Protein AF-A0A1Y6KUR4-F1 (afdb_monomer_lite)

Foldseek 3Di:
DELEEEEQAEEEFPDDPPPRPDTDDLVVLLVVLQVVLVVVADRYGYDYDYDYAQELVSVLVSLVVSLPDPHLAYAYEYYAEDPLQDRNHDQVLSVLVSQLVRVQSHAHYEDHYFQNQAPDRVQVSQLQADPVVDPRGRTHYQKYKYWRGAFDPVLSSLLVSLLCNLVVNCCSVPVDDADPVSNLVSNLRSCVVDDQQDFTGAHPVRDTDGNLNIMWMWGHGPPRSGIDTCSVVSPDD

Sequence (237 aa):
MKRDIALLVAEAPWFSFKDNRDQASGIPFFTGVKQFVNKSSKESQLNIYSCDYYDNNSLKYALKYLTDTEENIQILYIGGHGNGKNVADASLKKISDMVKERGRNIKGLIVSSCLAASKDTLSDSTSWGVDADRLNIVSGPNWVFSYKYSVNWFESVLLETAIIKEFSSEYIAQGKLNSKNSIIQCFKNALLSFDLEMEFAVDNNEESKTLAESIRCWVRPQGSSFAVDVTEELLKK

pLDDT: mean 80.63, std 17.09, range [33.84, 98.25]

Structure (mmCIF, N/CA/C/O backbone):
data_AF-A0A1Y6KUR4-F1
#
_entry.id   AF-A0A1Y6KUR4-F1
#
loop_
_atom_site.group_PDB
_atom_site.id
_atom_site.type_symbol
_atom_site.label_atom_id
_atom_site.label_alt_id
_atom_site.label_comp_id
_atom_site.label_asym_id
_atom_site.label_entity_id
_atom_site.label_seq_id
_atom_site.pdbx_PDB_ins_code
_atom_site.Cartn_x
_atom_site.Car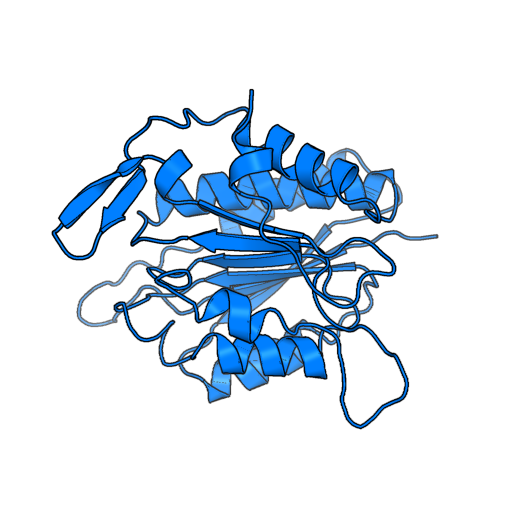tn_y
_atom_site.Cartn_z
_atom_site.occupancy
_atom_site.B_iso_or_equiv
_atom_site.auth_seq_id
_atom_site.auth_comp_id
_atom_site.auth_asym_id
_atom_site.auth_atom_id
_atom_site.pdbx_PDB_model_num
ATOM 1 N N . MET A 1 1 ? -12.515 -2.746 22.404 1.00 54.44 1 MET A N 1
ATOM 2 C CA . MET A 1 1 ? -12.814 -3.545 21.191 1.00 54.44 1 MET A CA 1
ATOM 3 C C . MET A 1 1 ? -11.490 -3.724 20.472 1.00 54.44 1 MET A C 1
ATOM 5 O O . MET A 1 1 ? -10.844 -2.708 20.251 1.00 54.44 1 MET A O 1
ATOM 9 N N . LYS A 1 2 ? -11.055 -4.962 20.204 1.00 68.12 2 LYS A N 1
ATOM 10 C CA . LYS A 1 2 ? -9.796 -5.228 19.487 1.00 68.12 2 LYS A CA 1
ATOM 11 C C . LYS A 1 2 ? -9.829 -4.555 18.112 1.00 68.12 2 LYS A C 1
ATOM 13 O O . LYS A 1 2 ? -10.825 -4.682 17.403 1.00 68.12 2 LYS A O 1
ATOM 18 N N . ARG A 1 3 ? -8.770 -3.823 17.767 1.00 84.69 3 ARG A N 1
ATOM 19 C CA . ARG A 1 3 ? -8.588 -3.124 16.483 1.00 84.69 3 ARG A CA 1
ATOM 20 C C . ARG A 1 3 ? -7.481 -3.801 15.683 1.00 84.69 3 ARG A C 1
ATOM 22 O O . ARG A 1 3 ? -6.617 -3.129 15.131 1.00 84.69 3 ARG A O 1
ATOM 29 N N . ASP A 1 4 ? -7.481 -5.129 15.712 1.00 91.38 4 ASP A N 1
ATOM 30 C CA . ASP A 1 4 ? -6.511 -5.927 14.977 1.00 91.38 4 ASP A CA 1
ATOM 31 C C . ASP A 1 4 ? -6.659 -5.641 13.473 1.00 91.38 4 ASP A C 1
ATOM 33 O O . ASP A 1 4 ? -7.767 -5.412 12.970 1.00 91.38 4 ASP A O 1
ATOM 37 N N . ILE A 1 5 ? -5.524 -5.591 12.782 1.00 95.06 5 ILE A N 1
ATOM 38 C CA . ILE A 1 5 ? -5.408 -5.255 11.363 1.00 95.06 5 ILE A CA 1
ATOM 39 C C . ILE A 1 5 ? -4.759 -6.432 10.656 1.00 95.06 5 ILE A C 1
ATOM 41 O O . ILE A 1 5 ? -3.737 -6.938 11.118 1.00 95.06 5 ILE A O 1
ATOM 45 N N . ALA A 1 6 ? -5.289 -6.807 9.499 1.00 96.19 6 ALA A N 1
ATOM 46 C CA . ALA A 1 6 ? -4.641 -7.758 8.609 1.00 96.19 6 ALA A CA 1
ATOM 47 C C . ALA A 1 6 ? -3.972 -7.027 7.438 1.00 96.19 6 ALA A C 1
ATOM 49 O O . ALA A 1 6 ? -4.630 -6.352 6.647 1.00 96.19 6 ALA A O 1
ATOM 50 N N . LEU A 1 7 ? -2.656 -7.174 7.311 1.00 97.44 7 LEU A N 1
ATOM 51 C CA . LEU A 1 7 ? -1.929 -6.898 6.081 1.00 97.44 7 LEU A CA 1
ATOM 52 C C . LEU A 1 7 ? -1.953 -8.161 5.221 1.00 97.44 7 LEU A C 1
ATOM 54 O O . LEU A 1 7 ? -1.371 -9.185 5.576 1.00 97.44 7 LEU A O 1
ATOM 58 N N . LEU A 1 8 ? -2.646 -8.069 4.098 1.00 95.88 8 LEU A N 1
ATOM 59 C CA . LEU A 1 8 ? -2.807 -9.121 3.112 1.00 95.88 8 LEU A CA 1
ATOM 60 C C . LEU A 1 8 ? -1.783 -8.887 2.006 1.00 95.88 8 LEU A C 1
ATOM 62 O O . LEU A 1 8 ? -1.841 -7.859 1.341 1.00 95.88 8 LEU A O 1
ATOM 66 N N . VAL A 1 9 ? -0.845 -9.806 1.819 1.00 94.56 9 VAL A N 1
ATOM 67 C CA . VAL A 1 9 ? 0.279 -9.652 0.891 1.00 94.56 9 VAL A CA 1
ATOM 68 C C . VAL A 1 9 ? 0.152 -10.691 -0.215 1.00 94.56 9 VAL A C 1
ATOM 70 O O . VAL A 1 9 ? 0.351 -11.881 0.016 1.00 94.56 9 VAL A O 1
ATOM 73 N N . ALA A 1 10 ? -0.190 -10.243 -1.417 1.00 91.31 10 ALA A N 1
ATOM 74 C CA . ALA A 1 10 ? -0.146 -11.059 -2.620 1.00 91.31 10 ALA A CA 1
ATOM 75 C C . ALA A 1 10 ? 1.074 -10.641 -3.448 1.00 91.31 10 ALA A C 1
ATOM 77 O O . ALA A 1 10 ? 1.114 -9.519 -3.950 1.00 91.31 10 ALA A O 1
ATOM 78 N N . GLU A 1 11 ? 2.062 -11.518 -3.603 1.00 87.56 11 GLU A N 1
ATOM 79 C CA . GLU A 1 11 ? 3.269 -11.239 -4.393 1.00 87.56 11 GLU A CA 1
ATOM 80 C C . GLU A 1 11 ? 3.389 -12.209 -5.570 1.00 87.56 11 GLU A C 1
ATOM 82 O O . GLU A 1 11 ? 3.202 -13.413 -5.426 1.00 87.56 11 GLU A O 1
ATOM 87 N N . ALA A 1 12 ? 3.692 -11.690 -6.758 1.00 82.56 12 ALA A N 1
ATOM 88 C CA . ALA A 1 12 ? 4.173 -12.532 -7.840 1.00 82.56 12 ALA A CA 1
ATOM 89 C C . ALA A 1 12 ? 5.674 -12.771 -7.634 1.00 82.56 12 ALA A C 1
ATOM 91 O O . ALA A 1 12 ? 6.398 -11.809 -7.355 1.00 82.56 12 ALA A O 1
ATOM 92 N N . PRO A 1 13 ? 6.173 -14.010 -7.776 1.00 72.12 13 PRO A N 1
ATOM 93 C CA . PRO A 1 13 ? 7.589 -14.277 -7.600 1.00 72.12 13 P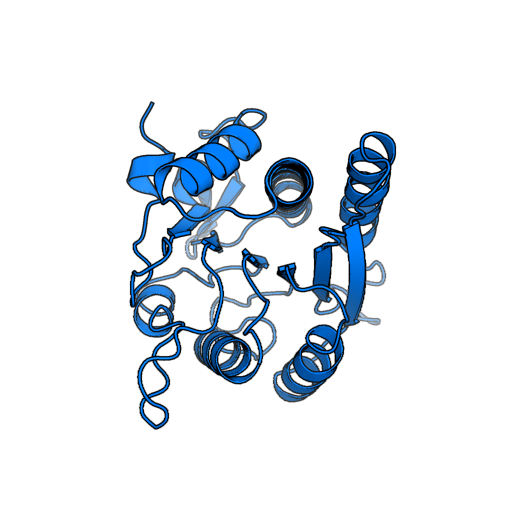RO A CA 1
ATOM 94 C C . PRO A 1 13 ? 8.449 -13.498 -8.604 1.00 72.12 13 PRO A C 1
ATOM 96 O O . PRO A 1 13 ? 8.206 -13.527 -9.809 1.00 72.12 13 PRO A O 1
ATOM 99 N N . TRP A 1 14 ? 9.503 -12.855 -8.098 1.00 64.56 14 TRP A N 1
ATOM 100 C CA . TRP A 1 14 ? 10.490 -12.086 -8.872 1.00 64.56 14 TRP A CA 1
ATOM 101 C C . TRP A 1 14 ? 11.627 -12.962 -9.426 1.00 64.56 14 TRP A C 1
ATOM 103 O O . TRP A 1 14 ? 12.729 -12.477 -9.669 1.00 64.56 14 TRP A O 1
ATOM 113 N N . PHE A 1 15 ? 11.400 -14.270 -9.587 1.00 59.41 15 PHE A N 1
ATOM 114 C CA . PHE A 1 15 ? 12.452 -15.238 -9.894 1.00 59.41 15 PHE A CA 1
ATOM 115 C C . PHE A 1 15 ? 12.091 -16.120 -11.102 1.00 59.41 15 PHE A C 1
ATOM 117 O O . PHE A 1 15 ? 10.934 -16.453 -11.349 1.00 59.41 15 PHE A O 1
ATOM 124 N N . SER A 1 16 ? 13.117 -16.539 -11.840 1.00 58.88 16 SER A N 1
ATOM 125 C CA . SER A 1 16 ? 13.068 -17.609 -12.838 1.00 58.88 16 SER A CA 1
ATOM 126 C C . SER A 1 16 ? 14.195 -18.562 -12.485 1.00 58.88 16 SER A C 1
ATOM 128 O O . SER A 1 16 ? 15.351 -18.151 -12.460 1.00 58.88 16 SER A O 1
ATOM 130 N N . PHE A 1 17 ? 13.909 -19.849 -12.271 1.00 61.12 17 PHE A N 1
ATOM 131 C CA . PHE A 1 17 ? 14.958 -20.841 -11.983 1.00 61.12 17 PHE A CA 1
ATOM 132 C C . PHE A 1 17 ? 16.097 -20.852 -13.023 1.00 61.12 17 PHE A C 1
ATOM 134 O O . PHE A 1 17 ? 17.194 -21.335 -12.732 1.00 61.12 17 PHE A O 1
ATOM 141 N N . LYS A 1 18 ? 15.839 -20.326 -14.227 1.00 63.38 18 LYS A N 1
ATOM 142 C CA . LYS A 1 18 ? 16.826 -20.175 -15.295 1.00 63.38 18 LYS A CA 1
ATOM 143 C C . LYS A 1 18 ? 17.614 -18.866 -15.217 1.00 63.38 18 LYS A C 1
ATOM 145 O O . LYS A 1 18 ? 18.825 -18.914 -15.406 1.00 63.38 18 LYS A O 1
ATOM 150 N N . ASP A 1 19 ? 16.958 -17.749 -14.906 1.00 59.09 19 ASP A N 1
ATOM 151 C CA . ASP A 1 19 ? 17.495 -16.407 -15.192 1.00 59.09 19 ASP A CA 1
ATOM 152 C C . ASP A 1 19 ? 17.670 -15.523 -13.948 1.00 59.09 19 ASP A C 1
ATOM 154 O O . ASP A 1 19 ? 18.500 -14.620 -13.949 1.00 59.09 19 ASP A O 1
ATOM 158 N N . ASN A 1 20 ? 16.929 -15.793 -12.869 1.00 63.47 20 ASN A N 1
ATOM 159 C CA . ASN A 1 20 ? 17.054 -15.089 -11.597 1.00 63.47 20 ASN A CA 1
ATOM 160 C C . ASN A 1 20 ? 16.707 -16.034 -10.444 1.00 63.47 20 ASN A C 1
ATOM 162 O O . ASN A 1 20 ? 15.552 -16.428 -10.299 1.00 63.47 20 ASN A O 1
ATOM 166 N N . ARG A 1 21 ? 17.704 -16.421 -9.644 1.00 64.12 21 ARG A N 1
ATOM 167 C CA . ARG A 1 21 ? 17.537 -17.403 -8.560 1.00 64.12 21 ARG A CA 1
ATOM 168 C C . ARG A 1 21 ? 17.135 -16.778 -7.227 1.00 64.12 21 ARG A C 1
ATOM 170 O O . ARG A 1 21 ? 16.715 -17.520 -6.344 1.00 64.12 21 ARG A O 1
ATOM 177 N N . ASP A 1 22 ? 17.233 -15.458 -7.106 1.00 64.81 22 ASP A N 1
ATOM 178 C CA . ASP A 1 22 ? 16.996 -14.749 -5.856 1.00 64.81 22 ASP A CA 1
ATOM 179 C C . ASP A 1 22 ? 15.665 -13.992 -5.924 1.00 64.81 22 ASP A C 1
ATOM 181 O O . ASP A 1 22 ? 15.417 -13.185 -6.822 1.00 64.81 22 ASP A O 1
ATOM 185 N N . GLN A 1 23 ? 14.779 -14.283 -4.970 1.00 68.69 23 GLN A N 1
ATOM 186 C CA . GLN A 1 23 ? 13.468 -13.650 -4.861 1.00 68.69 23 GLN A CA 1
ATOM 187 C C . GLN A 1 23 ? 13.559 -12.429 -3.945 1.00 68.69 23 GLN A C 1
ATOM 189 O O . GLN A 1 23 ? 13.796 -12.553 -2.743 1.00 68.69 23 GLN A O 1
ATOM 194 N N . ALA A 1 24 ? 13.318 -11.249 -4.510 1.00 78.06 24 ALA A N 1
ATOM 195 C CA . ALA A 1 24 ? 13.029 -10.058 -3.728 1.00 78.06 24 ALA A CA 1
ATOM 196 C C . ALA A 1 24 ? 11.565 -10.112 -3.239 1.00 78.06 24 ALA A C 1
ATOM 198 O O . ALA A 1 24 ? 10.675 -10.517 -3.988 1.00 78.06 24 ALA A O 1
ATOM 199 N N . SER A 1 25 ? 11.316 -9.760 -1.975 1.00 87.44 25 SER A N 1
ATOM 200 C CA . SER A 1 25 ? 9.985 -9.791 -1.346 1.00 87.44 25 SER A CA 1
ATOM 201 C C . SER A 1 25 ? 9.850 -8.667 -0.325 1.00 87.44 25 SER A C 1
ATOM 203 O O . SER A 1 25 ? 10.813 -8.354 0.382 1.00 87.44 25 SER A O 1
ATOM 205 N N . GLY A 1 26 ? 8.669 -8.052 -0.235 1.00 91.06 26 GLY A N 1
ATOM 206 C CA . GLY A 1 26 ? 8.373 -7.031 0.767 1.00 91.06 26 GLY A CA 1
ATOM 207 C C . GLY A 1 26 ? 8.102 -7.596 2.158 1.00 91.06 26 GLY A C 1
ATOM 208 O O . GLY A 1 26 ? 8.197 -6.868 3.149 1.00 91.06 26 GLY A O 1
ATOM 209 N N . ILE A 1 27 ? 7.858 -8.905 2.276 1.00 93.88 27 ILE A N 1
ATOM 210 C CA . ILE A 1 27 ? 7.542 -9.576 3.545 1.00 93.88 27 ILE A CA 1
ATOM 211 C C . ILE A 1 27 ? 8.541 -9.273 4.673 1.00 93.88 27 ILE A C 1
ATOM 213 O O . ILE A 1 27 ? 8.082 -8.975 5.783 1.00 93.88 27 ILE A O 1
ATOM 217 N N . PRO A 1 28 ? 9.875 -9.293 4.466 1.00 95.25 28 PRO A N 1
ATOM 218 C CA . PRO A 1 28 ? 10.823 -8.944 5.522 1.00 95.25 28 PRO A CA 1
ATOM 219 C C . PRO A 1 28 ? 10.645 -7.508 6.040 1.00 95.25 28 PRO A C 1
ATOM 221 O O . PRO A 1 28 ? 10.662 -7.290 7.254 1.00 95.25 28 PRO A O 1
ATOM 224 N N . PHE A 1 29 ? 10.394 -6.541 5.152 1.00 96.56 29 PHE A N 1
ATOM 225 C CA . PHE A 1 29 ? 10.159 -5.143 5.526 1.00 96.56 29 PHE A CA 1
ATOM 226 C C . PHE A 1 29 ? 8.855 -4.993 6.310 1.00 96.56 29 PHE A C 1
ATOM 228 O O . PHE A 1 29 ? 8.826 -4.398 7.392 1.00 96.56 29 PHE A O 1
ATOM 235 N N . PHE A 1 30 ? 7.781 -5.611 5.816 1.00 97.69 30 PHE A N 1
ATOM 236 C CA . PHE A 1 30 ? 6.474 -5.573 6.467 1.00 97.69 30 PHE A CA 1
ATOM 237 C C . PHE A 1 30 ? 6.495 -6.274 7.830 1.00 97.69 30 PHE A C 1
ATOM 239 O O . PHE A 1 30 ? 5.862 -5.811 8.779 1.00 97.69 30 PHE A O 1
ATOM 246 N N . THR A 1 31 ? 7.285 -7.340 7.974 1.00 97.44 31 THR A N 1
ATOM 247 C CA . THR A 1 31 ? 7.510 -8.016 9.261 1.00 97.44 31 THR A CA 1
ATOM 248 C C . THR A 1 31 ? 8.183 -7.086 10.270 1.00 97.44 31 THR A C 1
ATOM 250 O O . THR A 1 31 ? 7.774 -7.051 11.435 1.00 97.44 31 THR A O 1
ATOM 253 N N . GLY A 1 32 ? 9.156 -6.283 9.830 1.00 96.94 32 GLY A N 1
ATOM 254 C CA . GLY A 1 32 ? 9.753 -5.228 10.650 1.00 96.94 32 GLY A CA 1
ATOM 255 C C . GLY A 1 32 ? 8.712 -4.210 11.127 1.00 96.94 32 GLY A C 1
ATOM 256 O O . GLY A 1 32 ? 8.647 -3.903 12.320 1.00 96.94 32 GLY A O 1
ATOM 257 N N . VAL A 1 33 ? 7.825 -3.760 10.231 1.00 96.62 33 VAL A N 1
ATOM 258 C CA . VAL A 1 33 ? 6.709 -2.865 10.585 1.00 96.62 33 VAL A CA 1
ATOM 259 C C . VAL A 1 33 ? 5.782 -3.511 11.607 1.00 96.62 33 VAL A C 1
ATOM 261 O O . VAL A 1 33 ? 5.481 -2.877 12.616 1.00 96.62 33 VAL A O 1
ATOM 264 N N . LYS A 1 34 ? 5.379 -4.774 11.413 1.00 96.56 34 LYS A N 1
ATOM 265 C CA . LYS A 1 34 ? 4.562 -5.526 12.380 1.00 96.56 34 LYS A CA 1
ATOM 266 C C . LYS A 1 34 ? 5.182 -5.513 13.773 1.00 96.56 34 LYS A C 1
ATOM 268 O O . LYS A 1 34 ? 4.493 -5.204 14.744 1.00 96.56 34 LYS A O 1
ATOM 273 N N . GLN A 1 35 ? 6.471 -5.824 13.888 1.00 95.62 35 GLN A N 1
ATOM 274 C CA . GLN A 1 35 ? 7.159 -5.811 15.181 1.00 95.62 35 GLN A CA 1
ATOM 275 C C . GLN A 1 35 ? 7.179 -4.406 15.796 1.00 95.62 35 GLN A C 1
ATOM 277 O O . GLN A 1 35 ? 6.921 -4.253 16.991 1.00 95.62 35 GLN A O 1
ATOM 282 N N . PHE A 1 36 ? 7.431 -3.381 14.979 1.00 94.44 36 PHE A N 1
ATOM 283 C CA . PHE A 1 36 ? 7.470 -1.989 15.414 1.00 94.44 36 PHE A CA 1
ATOM 284 C C . PHE A 1 36 ? 6.112 -1.492 15.933 1.00 94.44 36 PHE A C 1
ATOM 286 O O . PHE A 1 36 ? 6.035 -0.978 17.051 1.00 94.44 36 PHE A O 1
ATOM 293 N N . VAL A 1 37 ? 5.033 -1.672 15.163 1.00 92.81 37 VAL A N 1
ATOM 294 C CA . VAL A 1 37 ? 3.697 -1.171 15.532 1.00 92.81 37 VAL A CA 1
ATOM 295 C C . VAL A 1 37 ? 3.094 -1.959 16.696 1.00 92.81 37 VAL A C 1
ATOM 297 O O . VAL A 1 37 ? 2.489 -1.364 17.588 1.00 92.81 37 VAL A O 1
ATOM 300 N N . ASN A 1 38 ? 3.328 -3.275 16.758 1.00 93.75 38 ASN A N 1
ATOM 301 C CA . ASN A 1 38 ? 2.800 -4.115 17.836 1.00 93.75 38 ASN A CA 1
ATOM 302 C C . ASN A 1 38 ? 3.498 -3.847 19.169 1.00 93.75 38 ASN A C 1
ATOM 304 O O . ASN A 1 38 ? 2.859 -3.936 20.212 1.00 93.75 38 ASN A O 1
ATOM 308 N N . LYS A 1 39 ? 4.786 -3.474 19.164 1.00 89.06 39 LYS A N 1
ATOM 309 C CA . LYS A 1 39 ? 5.514 -3.126 20.396 1.00 89.06 39 LYS A CA 1
ATOM 310 C C . LYS A 1 39 ? 4.843 -1.981 21.160 1.00 89.06 39 LYS A C 1
ATOM 312 O O . LYS A 1 39 ? 4.859 -1.969 22.390 1.00 89.06 39 LYS A O 1
ATOM 317 N N . SER A 1 40 ? 4.266 -1.027 20.438 1.00 76.25 40 SER A N 1
ATOM 318 C CA . SER A 1 40 ? 3.651 0.173 21.010 1.00 76.25 40 SER A CA 1
ATOM 319 C C . SER A 1 40 ? 2.184 -0.024 21.416 1.00 76.25 40 SER A C 1
ATOM 321 O O . SER A 1 40 ? 1.597 0.879 22.009 1.00 76.25 40 SER A O 1
ATOM 323 N N . SER A 1 41 ? 1.586 -1.188 21.135 1.00 78.56 41 SER A N 1
ATOM 324 C CA . SER A 1 41 ? 0.158 -1.451 21.328 1.00 78.56 41 SER A CA 1
ATOM 325 C C . SER A 1 41 ? -0.086 -2.661 22.231 1.00 78.56 41 SER A C 1
ATOM 327 O O . SER A 1 41 ? 0.400 -3.759 21.978 1.00 78.56 41 SER A O 1
ATOM 329 N N . LYS A 1 42 ? -0.871 -2.474 23.299 1.00 74.81 42 LYS A N 1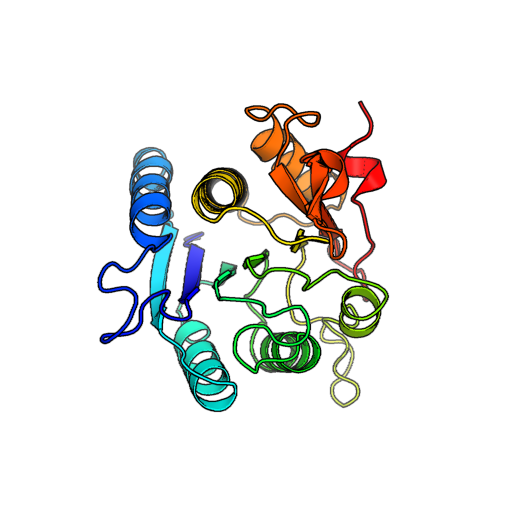
ATOM 330 C CA . LYS A 1 42 ? -1.195 -3.548 24.259 1.00 74.81 42 LYS A CA 1
ATOM 331 C C . LYS A 1 42 ? -2.448 -4.346 23.895 1.00 74.81 42 LYS A C 1
ATOM 333 O O . LYS A 1 42 ? -2.594 -5.474 24.350 1.00 74.81 42 LYS A O 1
ATOM 338 N N . GLU A 1 43 ? -3.349 -3.769 23.101 1.00 80.38 43 GLU A N 1
ATOM 339 C CA . GLU A 1 43 ? -4.691 -4.326 22.864 1.00 80.38 43 GLU A CA 1
ATOM 340 C C . GLU A 1 43 ? -5.005 -4.589 21.388 1.00 80.38 43 GLU A C 1
ATOM 342 O O . GLU A 1 43 ? -6.091 -5.074 21.071 1.00 80.38 43 GLU A O 1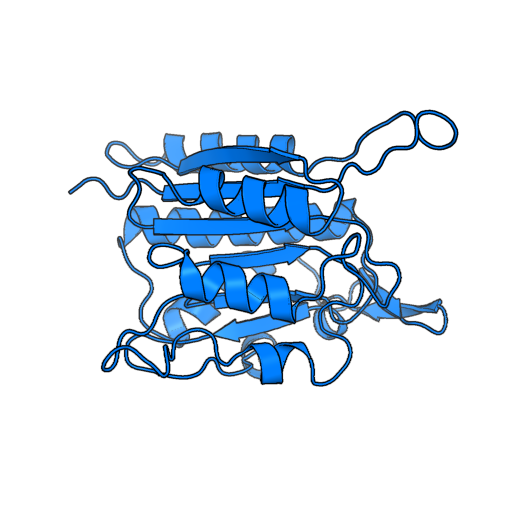
ATOM 347 N N . SER A 1 44 ? -4.121 -4.217 20.462 1.00 87.44 44 SER A N 1
ATOM 348 C CA . SER A 1 44 ? -4.369 -4.363 19.022 1.00 87.44 44 SER A CA 1
ATOM 349 C C . SER A 1 44 ? -3.086 -4.648 18.257 1.00 87.44 44 SER A C 1
ATOM 351 O O . SER A 1 44 ? -2.041 -4.087 18.588 1.00 87.44 44 SER A O 1
ATOM 353 N N . GLN A 1 45 ? -3.158 -5.520 17.259 1.00 92.81 45 GLN A N 1
ATOM 354 C CA . GLN A 1 45 ? -1.997 -6.025 16.535 1.00 92.81 45 GLN A CA 1
ATOM 355 C C . GLN A 1 45 ? -2.168 -5.905 15.021 1.00 92.81 45 GLN A C 1
ATOM 357 O O . GLN A 1 45 ? -3.263 -6.041 14.486 1.00 92.81 45 GLN A O 1
ATOM 362 N N . LEU A 1 46 ? -1.050 -5.702 14.330 1.00 96.19 46 LEU A N 1
ATOM 363 C CA . LEU A 1 46 ? -0.898 -5.973 12.911 1.00 96.19 46 LEU A CA 1
ATOM 364 C C . LEU A 1 46 ? -0.540 -7.453 12.717 1.00 96.19 46 LEU A C 1
ATOM 366 O O . LEU A 1 46 ? 0.467 -7.944 13.245 1.00 96.19 46 LEU A O 1
ATOM 370 N N . ASN A 1 47 ? -1.347 -8.148 11.927 1.00 96.56 47 ASN A N 1
ATOM 371 C CA . ASN A 1 47 ? -1.105 -9.493 11.427 1.00 96.56 47 ASN A CA 1
ATOM 372 C C . ASN A 1 47 ? -0.766 -9.444 9.944 1.00 96.56 47 ASN A C 1
ATOM 374 O O . ASN A 1 47 ? -1.231 -8.565 9.230 1.00 96.56 47 ASN A O 1
ATOM 378 N N . ILE A 1 48 ? 0.085 -10.364 9.496 1.00 97.25 48 ILE A N 1
ATOM 379 C CA . ILE A 1 48 ? 0.507 -10.449 8.099 1.00 97.25 48 ILE A CA 1
ATOM 380 C C . ILE A 1 48 ? 0.089 -11.820 7.598 1.00 97.25 48 ILE A C 1
ATOM 382 O O . ILE A 1 48 ? 0.448 -12.829 8.207 1.00 97.25 48 ILE A O 1
ATOM 386 N N . TYR A 1 49 ? -0.652 -11.827 6.500 1.00 95.88 49 TYR A N 1
ATOM 387 C CA . TYR A 1 49 ? -1.056 -13.013 5.765 1.00 95.88 49 TYR A CA 1
ATOM 388 C C . TYR A 1 49 ? -0.519 -12.863 4.355 1.00 95.88 49 TYR A C 1
ATOM 390 O O . TYR A 1 49 ? -0.766 -11.842 3.718 1.00 95.88 49 TYR A O 1
ATOM 398 N N . SER A 1 50 ? 0.233 -13.847 3.876 1.00 94.06 50 SER A N 1
ATOM 399 C CA . SER A 1 50 ? 0.890 -13.762 2.579 1.00 94.06 50 SER A CA 1
ATOM 400 C C . SER A 1 50 ? 0.620 -14.980 1.718 1.00 94.06 50 SER A C 1
ATOM 402 O O . SER A 1 50 ? 0.491 -16.098 2.220 1.00 94.06 50 SER A O 1
ATOM 404 N N . CYS A 1 51 ? 0.570 -14.765 0.413 1.00 90.81 51 CYS A N 1
ATOM 405 C CA . CYS A 1 51 ? 0.548 -15.829 -0.574 1.00 90.81 51 CYS A CA 1
ATOM 406 C C . CYS A 1 51 ? 1.210 -15.369 -1.869 1.00 90.81 51 CYS A C 1
ATOM 408 O O . CYS A 1 51 ? 1.101 -14.204 -2.259 1.00 90.81 51 CYS A O 1
ATOM 410 N N . ASP A 1 52 ? 1.808 -16.322 -2.569 1.00 87.38 52 ASP A N 1
ATOM 411 C CA . ASP A 1 52 ? 2.290 -16.085 -3.918 1.00 87.38 52 ASP A CA 1
ATOM 412 C C . ASP A 1 52 ? 1.154 -16.261 -4.937 1.00 87.38 52 ASP A C 1
ATOM 414 O O . ASP A 1 52 ? 0.240 -17.074 -4.747 1.00 87.38 52 ASP A O 1
ATOM 418 N N . TYR A 1 53 ? 1.217 -15.522 -6.042 1.00 85.38 53 TYR A N 1
ATOM 419 C CA . TYR A 1 53 ? 0.373 -15.747 -7.216 1.00 85.38 53 TYR A CA 1
ATOM 420 C C . TYR A 1 53 ? 1.213 -15.777 -8.496 1.00 85.38 53 TYR A C 1
ATOM 422 O O . TYR A 1 53 ? 2.283 -15.187 -8.574 1.00 85.38 53 TYR A O 1
ATOM 430 N N . TYR A 1 54 ? 0.728 -16.479 -9.516 1.00 80.00 54 TYR A N 1
ATOM 431 C CA . TYR A 1 54 ? 1.472 -16.732 -10.758 1.00 80.00 54 TYR A CA 1
ATOM 432 C C . TYR A 1 54 ? 0.723 -16.258 -12.008 1.00 80.00 54 TYR A C 1
ATOM 434 O O . TYR A 1 54 ? 1.318 -16.088 -13.065 1.00 80.00 54 TYR A O 1
ATOM 442 N N . ASP A 1 55 ? -0.590 -16.065 -11.891 1.00 75.94 55 ASP A N 1
ATOM 443 C CA . ASP A 1 55 ? -1.496 -15.657 -12.955 1.00 75.94 55 ASP A CA 1
ATOM 444 C C . ASP A 1 55 ? -2.789 -15.052 -12.367 1.00 75.94 55 ASP A C 1
ATOM 446 O O . ASP A 1 55 ? -3.003 -14.993 -11.153 1.00 75.94 55 ASP A O 1
ATOM 450 N N . ASN A 1 56 ? -3.712 -14.651 -13.242 1.00 75.94 56 ASN A N 1
ATOM 451 C CA . ASN A 1 56 ? -5.050 -14.179 -12.866 1.00 75.94 56 ASN A CA 1
ATOM 452 C C . ASN A 1 56 ? -5.827 -15.119 -11.933 1.00 75.94 56 ASN A C 1
ATOM 454 O O . ASN A 1 56 ? -6.575 -14.665 -11.065 1.00 75.94 56 ASN A O 1
ATOM 458 N N . ASN A 1 57 ? -5.749 -16.425 -12.186 1.00 82.62 57 ASN A N 1
ATOM 459 C CA . ASN A 1 57 ? -6.586 -17.404 -11.504 1.00 82.62 57 ASN A CA 1
ATOM 460 C C . ASN A 1 57 ? -6.057 -17.641 -10.093 1.00 82.62 57 ASN A C 1
ATOM 462 O O . ASN A 1 57 ? -6.815 -17.559 -9.130 1.00 82.62 57 ASN A O 1
ATOM 466 N N . SER A 1 58 ? -4.755 -17.870 -9.964 1.00 83.75 58 SER A N 1
ATOM 467 C CA . SER A 1 58 ? -4.051 -17.960 -8.690 1.00 83.75 58 SER A CA 1
ATOM 468 C C . SER A 1 58 ? -4.175 -16.670 -7.884 1.00 83.75 58 SER A C 1
ATOM 470 O O . SER A 1 58 ? -4.444 -16.776 -6.694 1.00 83.75 58 SER A O 1
ATOM 472 N N . LEU A 1 59 ? -4.144 -15.478 -8.500 1.00 83.75 59 LEU A N 1
ATOM 473 C CA . LEU A 1 59 ? -4.438 -14.220 -7.797 1.00 83.75 59 LEU A CA 1
ATOM 474 C C . LEU A 1 59 ? -5.874 -14.194 -7.253 1.00 83.75 59 LEU A C 1
ATOM 476 O O . LEU A 1 59 ? -6.106 -13.809 -6.110 1.00 83.75 59 LEU A O 1
ATOM 480 N N . LYS A 1 60 ? -6.856 -14.651 -8.037 1.00 83.38 60 LYS A N 1
ATOM 481 C CA . LYS A 1 60 ? -8.248 -14.755 -7.576 1.00 83.38 60 LYS A CA 1
ATOM 482 C C . LYS A 1 60 ? -8.393 -15.709 -6.389 1.00 83.38 60 LYS A C 1
ATOM 484 O O . LYS A 1 60 ? -9.122 -15.404 -5.443 1.00 83.38 60 LYS A O 1
ATOM 489 N N . TYR A 1 61 ? -7.721 -16.858 -6.430 1.00 85.94 61 TYR A N 1
ATOM 490 C CA . TYR A 1 61 ? -7.708 -17.803 -5.312 1.00 85.94 61 TYR A CA 1
ATOM 491 C C . TYR A 1 61 ? -6.995 -17.216 -4.091 1.00 85.94 61 TYR A C 1
ATOM 493 O O . TYR A 1 61 ? -7.561 -17.250 -3.002 1.00 85.94 61 TYR A O 1
ATOM 501 N N . ALA A 1 62 ? -5.822 -16.616 -4.280 1.00 86.62 62 ALA A N 1
ATOM 502 C CA . ALA A 1 62 ? -5.068 -15.892 -3.264 1.00 86.62 62 ALA A CA 1
ATOM 503 C C . ALA A 1 62 ? -5.946 -14.868 -2.539 1.00 86.62 62 ALA A C 1
ATOM 505 O O . ALA A 1 62 ? -6.112 -14.953 -1.326 1.00 86.62 62 ALA A O 1
ATOM 506 N N . LEU A 1 63 ? -6.602 -13.968 -3.279 1.00 85.19 63 LEU A N 1
ATOM 507 C CA . LEU A 1 63 ? -7.490 -12.963 -2.696 1.00 85.19 63 LEU A CA 1
ATOM 508 C C . LEU A 1 63 ? -8.662 -13.591 -1.943 1.00 85.19 63 LEU A C 1
ATOM 510 O O . LEU A 1 63 ? -8.999 -13.112 -0.867 1.00 85.19 63 LEU A O 1
ATOM 514 N N . LYS A 1 64 ? -9.255 -14.683 -2.449 1.00 84.38 64 LYS A N 1
ATOM 515 C CA . LYS A 1 64 ? -10.324 -15.396 -1.732 1.00 84.38 64 LYS A CA 1
ATOM 516 C C . LYS A 1 64 ? -9.867 -15.834 -0.336 1.00 84.38 64 LYS A C 1
ATOM 518 O O . LYS A 1 64 ? -10.620 -15.627 0.607 1.00 84.38 64 LYS A O 1
ATOM 523 N N . TYR A 1 65 ? -8.679 -16.423 -0.216 1.00 85.12 65 TYR A N 1
ATOM 524 C CA . TYR A 1 65 ? -8.154 -16.887 1.071 1.00 85.12 65 TYR A CA 1
ATOM 525 C C . TYR A 1 65 ? -7.653 -15.737 1.945 1.00 85.12 65 TYR A C 1
ATOM 527 O O . TYR A 1 65 ? -7.963 -15.696 3.128 1.00 85.12 65 TYR A O 1
ATOM 535 N N . LEU A 1 66 ? -6.936 -14.773 1.364 1.00 87.25 66 LEU A N 1
ATOM 536 C CA . LEU A 1 66 ? -6.417 -13.622 2.096 1.00 87.25 66 LEU A CA 1
ATOM 537 C C . LEU A 1 66 ? -7.529 -12.746 2.678 1.00 87.25 66 LEU A C 1
ATOM 539 O O . LEU A 1 66 ? -7.338 -12.171 3.734 1.00 87.25 66 LEU A O 1
ATOM 543 N N . THR A 1 67 ? -8.683 -12.610 2.020 1.00 86.81 67 THR A N 1
ATOM 544 C CA . THR A 1 67 ? -9.778 -11.783 2.565 1.00 86.81 67 THR A CA 1
ATOM 545 C C . THR A 1 67 ? -10.559 -12.450 3.699 1.00 86.81 67 THR A C 1
ATOM 547 O O . THR A 1 67 ? -11.311 -11.760 4.389 1.00 86.81 67 THR A O 1
ATOM 550 N N . ASP A 1 68 ? -10.390 -13.760 3.897 1.00 88.19 68 ASP A N 1
ATOM 551 C CA . ASP A 1 68 ? -11.099 -14.565 4.898 1.00 88.19 68 ASP A CA 1
ATOM 552 C C . ASP A 1 68 ? -10.357 -14.552 6.244 1.00 88.19 68 ASP A C 1
ATOM 554 O O . ASP A 1 68 ? -9.869 -15.572 6.730 1.00 88.19 68 ASP A O 1
ATOM 558 N N . THR A 1 69 ? -10.208 -13.357 6.819 1.00 90.00 69 THR A N 1
ATOM 559 C CA . THR A 1 69 ? -9.579 -13.155 8.133 1.00 90.00 69 THR A CA 1
ATOM 560 C C . THR A 1 69 ? -10.573 -12.597 9.149 1.00 90.00 69 THR A C 1
ATOM 562 O O . THR A 1 69 ? -11.614 -12.042 8.791 1.00 90.00 69 THR A O 1
ATOM 565 N N . GLU A 1 70 ? -10.259 -12.741 10.440 1.00 89.88 70 GLU A N 1
ATOM 566 C CA . GLU A 1 70 ? -11.116 -12.260 11.533 1.00 89.88 70 GLU A CA 1
ATOM 567 C C . GLU A 1 70 ? -11.064 -10.727 11.699 1.00 89.88 70 GLU A C 1
ATOM 569 O O . GLU A 1 70 ? -11.958 -10.122 12.300 1.00 89.88 70 GLU A O 1
ATOM 574 N N . GLU A 1 71 ? -10.026 -10.071 11.169 1.00 92.00 71 GLU A N 1
ATOM 575 C CA . GLU A 1 71 ? -9.822 -8.631 11.279 1.00 92.00 71 GLU A CA 1
ATOM 576 C C . GLU A 1 71 ? -10.808 -7.819 10.426 1.00 92.00 71 GLU A C 1
ATOM 578 O O . GLU A 1 71 ? -10.987 -8.011 9.222 1.00 92.00 71 GLU A O 1
ATOM 583 N N . ASN A 1 72 ? -11.406 -6.804 11.053 1.00 88.44 72 ASN A N 1
ATOM 584 C CA . ASN A 1 72 ? -12.364 -5.905 10.399 1.00 88.44 72 ASN A CA 1
ATOM 585 C C . ASN A 1 72 ? -11.696 -4.791 9.572 1.00 88.44 72 ASN A C 1
ATOM 587 O O . ASN A 1 72 ? -12.381 -4.047 8.861 1.00 88.44 72 ASN A O 1
ATOM 591 N N . ILE A 1 73 ? -10.374 -4.651 9.688 1.00 92.56 73 ILE A N 1
ATOM 592 C CA . ILE A 1 73 ? -9.561 -3.696 8.937 1.00 92.56 73 ILE A CA 1
ATOM 593 C C . ILE A 1 73 ? -8.483 -4.488 8.211 1.00 92.56 73 ILE A C 1
ATOM 595 O O . ILE A 1 73 ? -7.631 -5.114 8.837 1.00 92.56 73 ILE A O 1
ATOM 599 N N . GLN A 1 74 ? -8.523 -4.438 6.884 1.00 94.12 74 GLN A N 1
ATOM 600 C CA . GLN A 1 74 ? -7.550 -5.089 6.019 1.00 94.12 74 GLN A CA 1
ATOM 601 C C . GLN A 1 74 ? -6.818 -4.040 5.172 1.00 94.12 74 GLN A C 1
ATOM 603 O O . GLN A 1 74 ? -7.430 -3.097 4.657 1.00 94.12 74 GLN A O 1
ATOM 608 N N . ILE A 1 75 ? -5.510 -4.206 5.013 1.00 95.62 75 ILE A N 1
ATOM 609 C CA . ILE A 1 75 ? -4.693 -3.504 4.021 1.00 95.62 75 ILE A CA 1
ATOM 610 C C . ILE A 1 75 ? -4.239 -4.564 3.026 1.00 95.62 75 ILE A C 1
ATOM 612 O O . ILE A 1 75 ? -3.624 -5.545 3.426 1.00 95.62 75 ILE A O 1
ATOM 616 N N . LEU A 1 76 ? -4.558 -4.388 1.749 1.00 94.12 76 LEU A N 1
ATOM 617 C CA . LEU A 1 76 ? -4.145 -5.294 0.687 1.00 94.12 76 LEU A CA 1
ATOM 618 C C . LEU A 1 76 ? -2.933 -4.719 -0.044 1.00 94.12 76 LEU A C 1
ATOM 620 O O . LEU A 1 76 ? -2.975 -3.603 -0.553 1.00 94.12 76 LEU A O 1
ATOM 624 N N . TYR A 1 77 ? -1.871 -5.503 -0.113 1.00 94.06 77 TYR A N 1
ATOM 625 C CA . TYR A 1 77 ? -0.691 -5.271 -0.923 1.00 94.06 77 TYR A CA 1
ATOM 626 C C . TYR A 1 77 ? -0.677 -6.267 -2.079 1.00 94.06 77 TYR A C 1
ATOM 628 O O . TYR A 1 77 ? -0.800 -7.473 -1.859 1.00 94.06 77 TYR A O 1
ATOM 636 N N . ILE A 1 78 ? -0.519 -5.767 -3.302 1.00 89.25 78 ILE A N 1
ATOM 637 C CA . ILE A 1 78 ? -0.316 -6.585 -4.496 1.00 89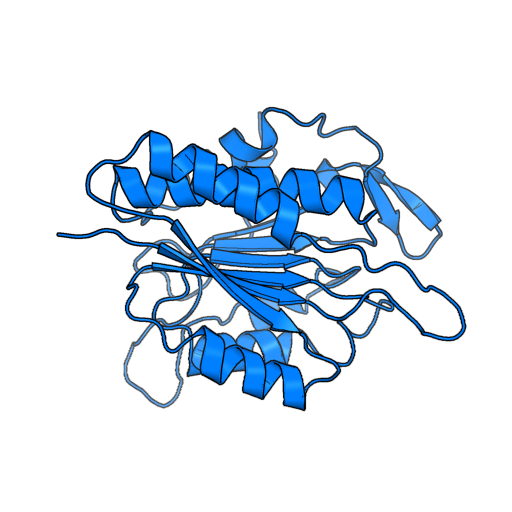.25 78 ILE A CA 1
ATOM 638 C C . ILE A 1 78 ? 1.007 -6.166 -5.125 1.00 89.25 78 ILE A C 1
ATOM 640 O O . ILE A 1 78 ? 1.094 -5.075 -5.687 1.00 89.25 78 ILE A O 1
ATOM 644 N N . GLY A 1 79 ? 2.013 -7.030 -5.032 1.00 87.06 79 GLY A N 1
ATOM 645 C CA . GLY A 1 79 ? 3.311 -6.864 -5.680 1.00 87.06 79 GLY A CA 1
ATOM 646 C C . GLY A 1 79 ? 3.440 -7.762 -6.902 1.00 87.06 79 GLY A C 1
ATOM 647 O O . GLY A 1 79 ? 2.999 -8.911 -6.879 1.00 87.06 79 GLY A O 1
ATOM 648 N N . GLY A 1 80 ? 4.036 -7.270 -7.986 1.00 76.19 80 GLY A N 1
ATOM 649 C CA . GLY A 1 80 ? 4.370 -8.117 -9.132 1.00 76.19 80 GLY A CA 1
ATOM 650 C C . GLY A 1 80 ? 4.974 -7.367 -10.314 1.00 76.19 80 GLY A C 1
ATOM 651 O O . GLY A 1 80 ? 4.799 -6.157 -10.463 1.00 76.19 80 GLY A O 1
ATOM 652 N N . HIS A 1 81 ? 5.662 -8.104 -11.190 1.00 67.06 81 HIS A N 1
ATOM 653 C CA . HIS A 1 81 ? 6.209 -7.545 -12.423 1.00 67.06 81 HIS A CA 1
ATOM 654 C C . HIS A 1 81 ? 5.089 -7.041 -13.342 1.00 67.06 81 HIS A C 1
ATOM 656 O O . HIS A 1 81 ? 4.238 -7.805 -13.804 1.00 67.06 81 HIS A O 1
ATOM 662 N N . GLY A 1 82 ? 5.120 -5.742 -13.634 1.00 53.56 82 GLY A N 1
ATOM 663 C CA . GLY A 1 82 ? 4.339 -5.140 -14.704 1.00 53.56 82 GLY A CA 1
ATOM 664 C C . GLY A 1 82 ? 5.173 -5.068 -15.979 1.00 53.56 82 GLY A C 1
ATOM 665 O O . GLY A 1 82 ? 6.181 -4.373 -15.995 1.00 53.56 82 GLY A O 1
ATOM 666 N N . ASN A 1 83 ? 4.765 -5.718 -17.070 1.00 45.28 83 ASN A N 1
ATOM 667 C CA . ASN A 1 83 ? 5.387 -5.515 -18.394 1.00 45.28 83 ASN A CA 1
ATOM 668 C C . ASN A 1 83 ? 4.754 -4.335 -19.163 1.00 45.28 83 ASN A C 1
ATOM 670 O O . ASN A 1 83 ? 4.614 -4.365 -20.384 1.00 45.28 83 ASN A O 1
ATOM 674 N N . GLY A 1 84 ? 4.282 -3.316 -18.443 1.00 41.25 84 GLY A N 1
ATOM 675 C CA . GLY A 1 84 ? 3.608 -2.153 -19.016 1.00 41.25 84 GLY A CA 1
ATOM 676 C C . GLY A 1 84 ? 2.193 -2.364 -19.536 1.00 41.25 84 GLY A C 1
ATOM 677 O O . GLY A 1 84 ? 1.501 -1.386 -19.807 1.00 41.25 84 GLY A O 1
ATOM 678 N N . LYS A 1 85 ? 1.729 -3.614 -19.639 1.00 33.84 85 LYS A N 1
ATOM 679 C CA . LYS A 1 85 ? 0.344 -3.936 -20.016 1.00 33.84 85 LYS A CA 1
ATOM 680 C C . LYS A 1 85 ? -0.370 -4.820 -18.999 1.00 33.84 85 LYS A C 1
ATOM 682 O O . LYS A 1 85 ? -1.579 -4.677 -18.837 1.00 33.84 85 LYS A O 1
ATOM 687 N N . ASN A 1 86 ? 0.361 -5.675 -18.285 1.00 36.75 86 ASN A N 1
ATOM 688 C CA . ASN A 1 86 ? -0.206 -6.644 -17.355 1.00 36.75 86 ASN A CA 1
ATOM 689 C C . ASN A 1 86 ? 0.578 -6.651 -16.036 1.00 36.75 86 ASN A C 1
ATOM 691 O O . ASN A 1 86 ? 1.799 -6.786 -16.069 1.00 36.75 86 ASN A O 1
ATOM 695 N N . VAL A 1 87 ? -0.111 -6.581 -14.890 1.00 42.06 87 VAL A N 1
ATOM 696 C CA . VAL A 1 87 ? 0.455 -6.950 -13.580 1.00 42.06 87 VAL A CA 1
ATOM 697 C C . VAL A 1 87 ? 0.511 -8.469 -13.552 1.00 42.06 87 VAL A C 1
ATOM 699 O O . VAL A 1 87 ? -0.510 -9.059 -13.241 1.00 42.06 87 VAL A O 1
ATOM 702 N N . ALA A 1 88 ? 1.602 -9.115 -13.978 1.00 46.19 88 ALA A N 1
ATOM 703 C CA . ALA A 1 88 ? 1.676 -10.583 -14.089 1.00 46.19 88 ALA A CA 1
ATOM 704 C C . ALA A 1 88 ? 0.340 -11.208 -14.588 1.00 46.19 88 ALA A C 1
ATOM 706 O O . ALA A 1 88 ? -0.413 -11.835 -13.846 1.00 46.19 88 ALA A O 1
ATOM 707 N N . ASP A 1 89 ? -0.041 -10.883 -15.828 1.00 43.75 89 ASP A N 1
ATOM 708 C CA . ASP A 1 89 ? -1.322 -11.221 -16.482 1.00 43.75 89 ASP A CA 1
ATOM 709 C C . ASP A 1 89 ? -2.630 -10.729 -15.830 1.00 43.75 89 ASP A C 1
ATOM 711 O O . ASP A 1 89 ? -3.685 -10.800 -16.470 1.00 43.75 89 ASP A O 1
ATOM 715 N N . ALA A 1 90 ? -2.611 -10.146 -14.633 1.00 51.00 90 ALA A N 1
ATOM 716 C CA . ALA A 1 90 ? -3.767 -9.533 -13.996 1.00 51.00 90 ALA A CA 1
ATOM 717 C C . ALA A 1 90 ? -4.013 -8.089 -14.438 1.00 51.00 90 ALA A C 1
ATOM 719 O O . ALA A 1 90 ? -3.253 -7.165 -14.164 1.00 51.00 90 ALA A O 1
ATOM 720 N N . SER A 1 91 ? -5.140 -7.870 -15.117 1.00 60.38 91 SER A N 1
ATOM 721 C CA . SER A 1 91 ? -5.618 -6.516 -15.401 1.00 60.38 91 SER A CA 1
ATOM 722 C C . SER A 1 91 ? -6.111 -5.863 -14.106 1.00 60.38 91 SER A C 1
ATOM 724 O O . SER A 1 91 ? -6.897 -6.479 -13.382 1.00 60.38 91 SER A O 1
ATOM 726 N N . LEU A 1 92 ? -5.769 -4.598 -13.865 1.00 63.50 92 LEU A N 1
ATOM 727 C CA . LEU A 1 92 ? -6.261 -3.810 -12.724 1.00 63.50 92 LEU A CA 1
ATOM 728 C C . LEU A 1 92 ? -7.780 -3.817 -12.564 1.00 63.50 92 LEU A C 1
ATOM 730 O O . LEU A 1 92 ? -8.284 -3.814 -11.447 1.00 63.50 92 LEU A O 1
ATOM 734 N N . LYS A 1 93 ? -8.513 -3.886 -13.679 1.00 64.38 93 LYS A N 1
ATOM 735 C CA . LYS A 1 93 ? -9.968 -4.042 -13.670 1.00 64.38 93 LYS A CA 1
ATOM 736 C C . LYS A 1 93 ? -10.401 -5.300 -12.912 1.00 64.38 93 LYS A C 1
ATOM 738 O O . LYS A 1 93 ? -11.264 -5.213 -12.053 1.00 64.38 93 LYS A O 1
ATOM 743 N N . LYS A 1 94 ? -9.751 -6.443 -13.156 1.00 68.25 94 LYS A N 1
ATOM 744 C CA . LYS A 1 94 ? -10.017 -7.689 -12.418 1.00 68.25 94 LYS A CA 1
ATOM 745 C C . LYS A 1 94 ? -9.657 -7.556 -10.943 1.00 68.25 94 LYS A C 1
ATOM 747 O O . LYS A 1 94 ? -10.407 -8.046 -10.111 1.00 68.25 94 LYS A O 1
ATOM 752 N N . ILE A 1 95 ? -8.544 -6.897 -10.612 1.00 71.56 95 ILE A N 1
ATOM 753 C CA . ILE A 1 95 ? -8.180 -6.620 -9.212 1.00 71.56 95 ILE A CA 1
ATOM 754 C C . ILE A 1 95 ? -9.283 -5.792 -8.543 1.00 71.56 95 ILE A C 1
ATOM 756 O O . ILE A 1 95 ? -9.750 -6.156 -7.466 1.00 71.56 95 ILE A O 1
ATOM 760 N N . SER A 1 96 ? -9.754 -4.741 -9.216 1.00 69.38 96 SER A N 1
ATOM 761 C CA . SER A 1 96 ? -10.870 -3.917 -8.756 1.00 69.38 96 SER A CA 1
ATOM 762 C C . SER A 1 96 ? -12.147 -4.722 -8.561 1.00 69.38 96 SER A C 1
ATOM 764 O O . SER A 1 96 ? -12.719 -4.697 -7.475 1.00 69.38 96 SER A O 1
ATOM 766 N N . ASP A 1 97 ? -12.551 -5.520 -9.547 1.00 70.38 97 ASP A N 1
ATOM 767 C CA . ASP A 1 97 ? -13.749 -6.358 -9.460 1.00 70.38 97 ASP A CA 1
ATOM 768 C C . ASP A 1 97 ? -13.647 -7.384 -8.313 1.00 70.38 97 ASP A C 1
ATOM 770 O O . ASP A 1 97 ? -14.596 -7.561 -7.550 1.00 70.38 97 ASP A O 1
ATOM 774 N N . MET A 1 98 ? -12.477 -8.001 -8.113 1.00 73.50 98 MET A N 1
ATOM 775 C CA . MET A 1 98 ? -12.242 -8.954 -7.020 1.00 73.50 98 MET A CA 1
ATOM 776 C C . MET A 1 98 ? -12.304 -8.288 -5.641 1.00 73.50 98 MET A C 1
ATOM 778 O O . MET A 1 98 ? -12.909 -8.827 -4.712 1.00 73.50 98 MET A O 1
ATOM 782 N N . VAL A 1 99 ? -11.719 -7.098 -5.498 1.00 74.00 99 VAL A N 1
ATOM 783 C CA . VAL A 1 99 ? -11.774 -6.323 -4.252 1.00 74.00 99 VAL A CA 1
ATOM 784 C C . VAL A 1 99 ? -13.175 -5.756 -4.007 1.00 74.00 99 VAL A C 1
ATOM 786 O O . VAL A 1 99 ? -13.594 -5.678 -2.855 1.00 74.00 99 VAL A O 1
ATOM 789 N N . LYS A 1 100 ? -13.946 -5.412 -5.044 1.00 70.75 100 LYS A N 1
ATOM 790 C CA . LYS A 1 100 ? -15.363 -5.041 -4.889 1.00 70.75 100 LYS A CA 1
ATOM 791 C C . LYS A 1 100 ? -16.201 -6.215 -4.387 1.00 70.75 100 LYS A C 1
ATOM 793 O O . LYS A 1 100 ? -17.008 -6.024 -3.478 1.00 70.75 100 LYS A O 1
ATOM 798 N N . GLU A 1 101 ? -15.988 -7.408 -4.943 1.00 69.38 101 GLU A N 1
ATOM 799 C CA . GLU A 1 101 ? -16.742 -8.620 -4.598 1.00 69.38 101 GLU A CA 1
ATOM 800 C C . GLU A 1 101 ? -16.430 -9.107 -3.167 1.00 69.38 101 GLU A C 1
ATOM 802 O O . GLU A 1 101 ? -17.318 -9.599 -2.471 1.00 69.38 101 GLU A O 1
ATOM 807 N N . ARG A 1 102 ? -15.172 -8.978 -2.713 1.00 70.19 102 ARG A N 1
ATOM 808 C CA . ARG A 1 102 ? -14.672 -9.668 -1.500 1.00 70.19 102 ARG A CA 1
ATOM 809 C C . ARG A 1 102 ? -14.074 -8.742 -0.441 1.00 70.19 102 ARG A C 1
ATOM 811 O O . ARG A 1 102 ? -13.969 -9.110 0.723 1.00 70.19 102 ARG A O 1
ATOM 818 N N . GLY A 1 103 ? -13.732 -7.512 -0.804 1.00 68.25 103 GLY A N 1
ATOM 819 C CA . GLY A 1 103 ? -12.986 -6.567 0.025 1.00 68.25 103 GLY A CA 1
ATOM 820 C C . GLY A 1 103 ? -13.834 -5.696 0.944 1.00 68.25 103 GLY A C 1
ATOM 821 O O . GLY A 1 103 ? -13.564 -4.502 1.063 1.00 68.25 103 GLY A O 1
ATOM 822 N N . ARG A 1 104 ? -14.859 -6.240 1.616 1.00 77.62 104 ARG A N 1
ATOM 823 C CA . ARG A 1 104 ? -15.687 -5.444 2.552 1.00 77.62 104 ARG A CA 1
ATOM 824 C C . ARG A 1 104 ? -14.844 -4.803 3.666 1.00 77.62 104 ARG A C 1
ATOM 826 O O . ARG A 1 104 ? -15.088 -3.662 4.077 1.00 77.62 104 ARG A O 1
ATOM 833 N N . ASN A 1 105 ? -13.839 -5.538 4.131 1.00 87.94 105 ASN A N 1
ATOM 834 C CA . ASN A 1 105 ? -12.943 -5.120 5.204 1.00 87.94 105 ASN A CA 1
ATOM 835 C C . ASN A 1 105 ? -11.656 -4.463 4.682 1.00 87.94 105 ASN A C 1
ATOM 837 O O . ASN A 1 105 ? -10.968 -3.808 5.463 1.00 87.94 105 ASN A O 1
ATOM 841 N N . ILE A 1 106 ? -11.373 -4.543 3.374 1.00 89.44 106 ILE A N 1
ATOM 842 C CA . ILE A 1 106 ? -10.229 -3.873 2.745 1.00 89.44 106 ILE A CA 1
ATOM 843 C C . ILE A 1 106 ? -10.443 -2.365 2.821 1.00 89.44 106 ILE A C 1
ATOM 845 O O . ILE A 1 106 ? -11.374 -1.821 2.230 1.00 89.44 106 ILE A O 1
ATOM 849 N N . LYS A 1 107 ? -9.585 -1.690 3.581 1.00 91.44 107 LYS A N 1
ATOM 850 C CA . LYS A 1 107 ? -9.542 -0.231 3.707 1.00 91.44 107 LYS A CA 1
ATOM 851 C C . LYS A 1 107 ? -8.395 0.334 2.876 1.00 91.44 107 LYS A C 1
ATOM 853 O O . LYS A 1 107 ? -8.603 1.280 2.128 1.00 91.44 107 LYS A O 1
ATOM 858 N N . GLY A 1 108 ? -7.237 -0.312 2.914 1.00 92.25 108 GLY A N 1
ATOM 859 C CA . GLY A 1 108 ? -6.087 0.081 2.111 1.00 92.25 108 GLY A CA 1
ATOM 860 C C . GLY A 1 108 ? -5.824 -0.823 0.928 1.00 92.25 108 GLY A C 1
ATOM 861 O O . GLY A 1 108 ? -5.978 -2.035 1.051 1.00 92.25 108 GLY A O 1
ATOM 862 N N . LEU A 1 109 ? -5.377 -0.242 -0.181 1.00 91.94 109 LEU A N 1
ATOM 863 C CA . LEU A 1 109 ? -4.840 -0.985 -1.313 1.00 91.94 109 LEU A CA 1
ATOM 864 C C . LEU A 1 109 ? -3.534 -0.353 -1.798 1.00 91.94 109 LEU A C 1
ATOM 866 O O . LEU A 1 109 ? -3.501 0.826 -2.140 1.00 91.94 109 LEU A O 1
ATOM 870 N N . ILE A 1 110 ? -2.485 -1.161 -1.888 1.00 92.75 110 ILE A N 1
ATOM 871 C CA . ILE A 1 110 ? -1.234 -0.835 -2.567 1.00 92.75 110 ILE A CA 1
ATOM 872 C C . ILE A 1 110 ? -1.129 -1.741 -3.788 1.00 92.75 110 ILE A C 1
ATOM 874 O O . ILE A 1 110 ? -1.157 -2.966 -3.660 1.00 92.75 110 ILE A O 1
ATOM 878 N N . VAL A 1 111 ? -1.000 -1.136 -4.966 1.00 87.31 111 VAL A N 1
ATOM 879 C CA . VAL A 1 111 ? -0.708 -1.851 -6.209 1.00 87.31 111 VAL A CA 1
ATOM 880 C C . VAL A 1 111 ? 0.723 -1.525 -6.624 1.00 87.31 111 VAL A C 1
ATOM 882 O O . VAL A 1 111 ? 0.973 -0.530 -7.315 1.00 87.31 111 VAL A O 1
ATOM 885 N N . SER A 1 112 ? 1.641 -2.373 -6.163 1.00 83.19 112 SER A N 1
ATOM 886 C CA . SER A 1 112 ? 3.082 -2.329 -6.401 1.00 83.19 112 SER A CA 1
ATOM 887 C C . SER A 1 112 ? 3.424 -3.048 -7.705 1.00 83.19 112 SER A C 1
ATOM 889 O O . SER A 1 112 ? 3.938 -4.167 -7.747 1.00 83.19 112 SER A O 1
ATOM 891 N N . SER A 1 113 ? 3.034 -2.427 -8.813 1.00 68.12 113 SER A N 1
ATOM 892 C CA . SER A 1 113 ? 3.302 -2.959 -10.145 1.00 68.12 113 SER A CA 1
ATOM 893 C C . SER A 1 113 ? 3.581 -1.834 -11.123 1.00 68.12 113 SER A C 1
ATOM 895 O O . SER A 1 113 ? 2.840 -0.845 -11.162 1.00 68.12 113 SER A O 1
ATOM 897 N N . CYS A 1 114 ? 4.606 -2.016 -11.950 1.00 59.59 114 CYS A N 1
ATOM 898 C CA . CYS A 1 114 ? 4.987 -1.056 -12.976 1.00 59.59 114 CYS A CA 1
ATOM 899 C C . CYS A 1 114 ? 3.806 -0.752 -13.913 1.00 59.59 114 CYS A C 1
ATOM 901 O O . CYS A 1 114 ? 3.160 -1.670 -14.423 1.00 59.59 114 CYS A O 1
ATOM 903 N N . LEU A 1 115 ? 3.553 0.543 -14.152 1.00 53.38 115 LEU A N 1
ATOM 904 C CA . LEU A 1 115 ? 2.578 1.078 -15.122 1.00 53.38 115 LEU A CA 1
ATOM 905 C C . LEU A 1 115 ? 1.092 0.788 -14.840 1.00 53.38 115 LEU A C 1
ATOM 907 O O . LEU A 1 115 ? 0.250 1.086 -15.692 1.00 53.38 115 LEU A O 1
ATOM 911 N N . ALA A 1 116 ? 0.743 0.314 -13.638 1.00 49.66 116 ALA A N 1
ATOM 912 C CA . ALA A 1 116 ? -0.650 0.208 -13.202 1.00 49.66 116 ALA A CA 1
ATOM 913 C C . ALA A 1 116 ? -1.417 1.532 -13.400 1.00 49.66 116 ALA A C 1
ATOM 915 O O . ALA A 1 116 ? -2.522 1.541 -13.931 1.00 49.66 116 ALA A O 1
ATOM 916 N N . ALA A 1 117 ? -0.830 2.684 -13.075 1.00 46.59 117 ALA A N 1
ATOM 917 C CA . ALA A 1 117 ? -1.505 3.975 -13.229 1.00 46.59 117 ALA A CA 1
ATOM 918 C C . ALA A 1 117 ? -1.211 4.713 -14.552 1.00 46.59 117 ALA A C 1
ATOM 920 O O . ALA A 1 117 ? -1.382 5.937 -14.624 1.00 46.59 117 ALA A O 1
ATOM 921 N N . SER A 1 118 ? -0.787 4.011 -15.611 1.00 46.72 118 SER A N 1
ATOM 922 C CA . SER A 1 118 ? -0.601 4.620 -16.935 1.00 46.72 118 SER A CA 1
ATOM 923 C C . SER A 1 118 ? -1.958 4.816 -17.650 1.00 46.72 118 SER A C 1
ATOM 925 O O . SER A 1 118 ? -2.587 3.859 -18.074 1.00 46.72 118 SER A O 1
ATOM 927 N N . LYS A 1 119 ? -2.419 6.082 -17.714 1.00 46.31 119 LYS A N 1
ATOM 928 C CA . LYS A 1 119 ? -3.666 6.631 -18.325 1.00 46.31 119 LYS A CA 1
ATOM 929 C C . LYS A 1 119 ? -4.996 5.864 -18.097 1.00 46.31 119 LYS A C 1
ATOM 931 O O . LYS A 1 119 ? -5.152 4.724 -18.514 1.00 46.31 119 LYS A O 1
ATOM 936 N N . ASP A 1 120 ? -5.980 6.568 -17.516 1.00 46.84 120 ASP A N 1
ATOM 937 C CA . ASP A 1 120 ? -7.447 6.321 -17.436 1.00 46.84 120 ASP A CA 1
ATOM 938 C C . ASP A 1 120 ? -7.976 4.971 -16.897 1.00 46.84 120 ASP A C 1
ATOM 940 O O . ASP A 1 120 ? -9.118 4.871 -16.452 1.00 46.84 120 ASP A O 1
ATOM 944 N N . THR A 1 121 ? -7.147 3.935 -16.819 1.00 47.28 121 THR A N 1
ATOM 945 C CA . THR A 1 121 ? -7.543 2.585 -16.392 1.00 47.28 121 THR A CA 1
ATOM 946 C C . THR A 1 121 ? -7.813 2.483 -14.895 1.00 47.28 121 THR A C 1
ATOM 948 O O . THR A 1 121 ? -8.741 1.780 -14.487 1.00 47.28 121 THR A O 1
ATOM 951 N N . LEU A 1 122 ? -7.056 3.210 -14.065 1.00 48.56 122 LEU A N 1
ATOM 952 C CA . LEU A 1 122 ? -7.278 3.218 -12.621 1.00 48.56 122 LEU A CA 1
ATOM 953 C C . LEU A 1 122 ? -8.522 4.030 -12.252 1.00 48.56 122 LEU A C 1
ATOM 955 O O . LEU A 1 122 ? -9.319 3.511 -11.482 1.00 48.56 122 LEU A O 1
ATOM 959 N N . SER A 1 123 ? -8.769 5.202 -12.854 1.00 47.66 123 SER A N 1
ATOM 960 C CA . SER A 1 123 ? -9.989 5.999 -12.622 1.00 47.66 123 SER A CA 1
ATOM 961 C C . SER A 1 123 ? -11.269 5.277 -13.055 1.00 47.66 123 SER A C 1
ATOM 963 O O . SER A 1 123 ? -12.235 5.262 -12.293 1.00 47.66 123 SER A O 1
ATOM 965 N N . ASP A 1 124 ? -11.266 4.572 -14.189 1.00 48.22 124 ASP A N 1
ATOM 966 C CA . ASP A 1 124 ? -12.423 3.768 -14.617 1.00 48.22 124 ASP A CA 1
ATOM 967 C C . ASP A 1 124 ? -12.615 2.527 -13.729 1.00 48.22 124 ASP A C 1
ATOM 969 O O . ASP A 1 124 ? -13.738 2.151 -13.363 1.00 48.22 124 ASP A O 1
ATOM 973 N N . SER A 1 125 ? -11.506 1.935 -13.270 1.00 47.03 125 SER A N 1
ATOM 974 C CA . SER A 1 125 ? -11.523 0.922 -12.213 1.00 47.03 125 SER A CA 1
ATOM 975 C C . SER A 1 125 ? -11.843 1.510 -10.830 1.00 47.03 125 SER A C 1
ATOM 977 O O . SER A 1 125 ? -12.143 0.733 -9.923 1.00 47.03 125 SER A O 1
ATOM 979 N N . THR A 1 126 ? -11.852 2.853 -10.669 1.00 47.44 126 THR A N 1
ATOM 980 C CA . THR A 1 126 ? -12.137 3.545 -9.399 1.00 47.44 126 THR A CA 1
ATOM 981 C C . THR A 1 126 ? -13.595 3.627 -8.985 1.00 47.44 126 THR A C 1
ATOM 983 O O . THR A 1 126 ? -13.921 4.104 -7.897 1.00 47.44 126 THR A O 1
ATOM 986 N N . SER A 1 127 ? -14.460 2.992 -9.765 1.00 52.22 127 SER A N 1
ATOM 987 C CA . SER A 1 127 ? -15.792 2.546 -9.362 1.00 52.22 127 SER A CA 1
ATOM 988 C C . SER A 1 127 ? -15.764 1.477 -8.242 1.00 52.22 127 SER A C 1
ATOM 990 O O . SER A 1 127 ? -16.631 0.604 -8.196 1.00 52.22 127 SER A O 1
ATOM 992 N N . TRP A 1 128 ? -14.761 1.479 -7.352 1.00 54.16 128 TRP A N 1
ATOM 993 C CA . TRP A 1 128 ? -14.725 0.647 -6.147 1.00 54.16 128 TRP A CA 1
ATOM 994 C C . TRP A 1 128 ? -15.910 1.060 -5.275 1.00 54.16 128 TRP A C 1
ATOM 996 O O . TRP A 1 128 ? -15.930 2.168 -4.739 1.00 54.16 128 TRP A O 1
ATOM 1006 N N . GLY A 1 129 ? -16.896 0.175 -5.133 1.00 41.97 129 GLY A N 1
ATOM 1007 C CA . GLY A 1 129 ? -17.955 0.327 -4.139 1.00 41.97 129 GLY A CA 1
ATOM 1008 C C . GLY A 1 129 ? -19.314 0.805 -4.630 1.00 41.97 129 GLY A C 1
ATOM 1009 O O . GLY A 1 129 ? -20.025 1.440 -3.863 1.00 41.97 129 GLY A O 1
ATOM 1010 N N . VAL A 1 130 ? -19.729 0.464 -5.846 1.00 40.09 130 VAL A N 1
ATOM 1011 C CA . VAL A 1 130 ? -21.168 0.387 -6.132 1.00 40.09 130 VAL A CA 1
ATOM 1012 C C . VAL A 1 130 ? -21.453 -0.984 -6.720 1.00 40.09 130 VAL A C 1
ATOM 1014 O O . VAL A 1 130 ? -21.064 -1.275 -7.849 1.00 40.09 130 VAL A O 1
ATOM 1017 N N . ASP A 1 131 ? -22.080 -1.840 -5.919 1.00 42.62 131 ASP A N 1
ATOM 1018 C CA . ASP A 1 131 ? -22.643 -3.101 -6.386 1.00 42.62 131 ASP A CA 1
ATOM 1019 C C . ASP A 1 131 ? -23.975 -2.773 -7.078 1.00 42.62 131 ASP A C 1
ATOM 1021 O O . ASP A 1 131 ? -24.935 -2.363 -6.422 1.00 42.62 131 ASP A O 1
ATOM 1025 N N . ALA A 1 132 ? -24.015 -2.856 -8.411 1.00 40.81 132 ALA A N 1
ATOM 1026 C CA . ALA A 1 132 ? -25.191 -2.473 -9.200 1.00 40.81 132 ALA A CA 1
ATOM 1027 C C . ALA A 1 132 ? -26.439 -3.307 -8.846 1.00 40.81 132 ALA A C 1
ATOM 1029 O O . ALA A 1 132 ? -27.559 -2.829 -9.015 1.00 40.81 132 ALA A O 1
ATOM 1030 N N . ASP A 1 133 ? -26.241 -4.504 -8.282 1.00 43.62 133 ASP A N 1
ATOM 1031 C CA . ASP A 1 133 ? -27.306 -5.464 -7.983 1.00 43.62 133 ASP A CA 1
ATOM 1032 C C . ASP A 1 133 ? -27.708 -5.511 -6.496 1.00 43.62 133 ASP A C 1
ATOM 1034 O O . ASP A 1 133 ? -28.647 -6.221 -6.123 1.00 43.62 133 ASP A O 1
ATOM 1038 N N . ARG A 1 134 ? -27.036 -4.755 -5.611 1.00 43.09 134 ARG A N 1
ATOM 1039 C CA . ARG A 1 134 ? -27.316 -4.754 -4.163 1.00 43.09 134 ARG A CA 1
ATOM 1040 C C . ARG A 1 134 ? -27.333 -3.335 -3.599 1.00 43.09 134 ARG A C 1
ATOM 1042 O O . ARG A 1 134 ? -26.290 -2.754 -3.329 1.00 43.09 134 ARG A O 1
ATOM 1049 N N . LEU A 1 135 ? -28.545 -2.816 -3.380 1.00 39.44 135 LEU A N 1
ATOM 1050 C CA . LEU A 1 135 ? -28.890 -1.619 -2.591 1.00 39.44 135 LEU A CA 1
ATOM 1051 C C . LEU A 1 135 ? -27.714 -1.020 -1.775 1.00 39.44 135 LEU A C 1
ATOM 1053 O O . LEU A 1 135 ? -27.441 -1.461 -0.663 1.00 39.44 135 LEU A O 1
ATOM 1057 N N . ASN A 1 136 ? -27.064 0.024 -2.305 1.00 46.88 136 ASN A N 1
ATOM 1058 C CA . ASN A 1 136 ? -26.225 0.999 -1.583 1.00 46.88 136 ASN A CA 1
ATOM 1059 C C . ASN A 1 136 ? -25.085 0.468 -0.678 1.00 46.88 136 ASN A C 1
ATOM 1061 O O . ASN A 1 136 ? -24.688 1.163 0.263 1.00 46.88 136 ASN A O 1
ATOM 1065 N N . ILE A 1 137 ? -24.514 -0.715 -0.929 1.00 51.44 137 ILE A N 1
ATOM 1066 C CA . ILE A 1 137 ? -23.327 -1.170 -0.182 1.00 51.44 137 ILE A CA 1
ATOM 1067 C C . ILE A 1 137 ? -22.056 -0.696 -0.891 1.00 51.44 137 ILE A C 1
ATOM 1069 O O . ILE A 1 137 ? -21.690 -1.194 -1.952 1.00 51.44 137 ILE A O 1
ATOM 1073 N N . VAL A 1 138 ? -21.349 0.242 -0.257 1.00 58.50 138 VAL A N 1
ATOM 1074 C CA . VAL A 1 138 ? -20.034 0.703 -0.713 1.00 58.50 138 VAL A CA 1
ATOM 1075 C C . VAL A 1 138 ? -18.940 -0.225 -0.175 1.00 58.50 138 VAL A C 1
ATOM 1077 O O . VAL A 1 138 ? -18.543 -0.124 0.986 1.00 58.50 138 VAL A O 1
ATOM 1080 N N . SER A 1 139 ? -18.466 -1.154 -1.012 1.00 64.38 139 SER A N 1
ATOM 1081 C CA . SER A 1 139 ? -17.365 -2.090 -0.720 1.00 64.38 139 SER A CA 1
ATOM 1082 C C . SER A 1 139 ? -16.019 -1.627 -1.300 1.00 64.38 139 SER A C 1
ATOM 1084 O O . SER A 1 139 ? -15.965 -0.812 -2.219 1.00 64.38 139 SER A O 1
ATOM 1086 N N . GLY A 1 140 ? -14.901 -2.110 -0.752 1.00 75.12 140 GLY A N 1
ATOM 1087 C CA . GLY A 1 140 ? -13.551 -1.808 -1.242 1.00 75.12 140 GLY A CA 1
ATOM 1088 C C . GLY A 1 140 ? -12.801 -0.738 -0.435 1.00 75.12 140 GLY A C 1
ATOM 1089 O O . GLY A 1 140 ? -13.320 -0.258 0.578 1.00 75.12 140 GLY A O 1
ATOM 1090 N N . PRO A 1 141 ? -11.593 -0.353 -0.877 1.00 85.19 141 PRO A N 1
ATOM 1091 C CA . PRO A 1 141 ? -10.687 0.502 -0.122 1.00 85.19 141 PRO A CA 1
ATOM 1092 C C . PRO A 1 141 ? -11.198 1.940 0.015 1.00 85.19 141 PRO A C 1
ATOM 1094 O O . PRO A 1 141 ? -11.865 2.479 -0.868 1.00 85.19 141 PRO A O 1
ATOM 1097 N N . ASN A 1 142 ? -10.871 2.583 1.135 1.00 88.88 142 ASN A N 1
ATOM 1098 C CA . ASN A 1 142 ? -11.005 4.029 1.306 1.00 88.88 142 ASN A CA 1
ATOM 1099 C C . ASN A 1 142 ? -9.741 4.784 0.869 1.00 88.88 142 ASN A C 1
ATOM 1101 O O . ASN A 1 142 ? -9.801 6.004 0.717 1.00 88.88 142 ASN A O 1
ATOM 1105 N N . TRP A 1 143 ? -8.633 4.085 0.617 1.00 92.38 143 TRP A N 1
ATOM 1106 C CA . TRP A 1 143 ? -7.452 4.648 -0.026 1.00 92.38 143 TRP A CA 1
ATOM 1107 C C . TRP A 1 143 ? -6.745 3.640 -0.931 1.00 92.38 143 TRP A C 1
ATOM 1109 O O . TRP A 1 143 ? -6.672 2.450 -0.627 1.00 92.38 143 TRP A O 1
ATOM 1119 N N . VAL A 1 144 ? -6.210 4.137 -2.042 1.00 90.62 144 VAL A N 1
ATOM 1120 C CA . VAL A 1 144 ? -5.436 3.355 -3.010 1.00 90.62 144 VAL A CA 1
ATOM 1121 C C . VAL A 1 144 ? -4.140 4.090 -3.310 1.00 90.62 144 VAL A C 1
ATOM 1123 O O . VAL A 1 144 ? -4.166 5.294 -3.561 1.00 90.62 144 VAL A O 1
ATOM 1126 N N . PHE A 1 145 ? -3.033 3.357 -3.312 1.00 92.25 145 PHE A N 1
ATOM 1127 C CA . PHE A 1 145 ? -1.713 3.831 -3.701 1.00 92.25 145 PHE A CA 1
ATOM 1128 C C . PHE A 1 145 ? -1.171 2.982 -4.854 1.00 92.25 145 PHE A C 1
ATOM 1130 O O . PHE A 1 145 ? -1.273 1.753 -4.830 1.00 92.25 145 PHE A O 1
ATOM 1137 N N . SER A 1 146 ? -0.612 3.627 -5.874 1.00 88.94 146 SER A N 1
ATOM 1138 C CA . SER A 1 146 ? 0.029 2.947 -7.003 1.00 88.94 146 SER A CA 1
ATOM 1139 C C . SER A 1 146 ? 1.026 3.867 -7.712 1.00 88.94 146 SER A C 1
ATOM 1141 O O . SER A 1 146 ? 1.178 5.033 -7.346 1.00 88.94 146 SER A O 1
ATOM 1143 N N . TYR A 1 147 ? 1.674 3.347 -8.753 1.00 85.88 147 TYR A N 1
ATOM 1144 C CA . TYR A 1 147 ? 2.678 4.052 -9.537 1.00 85.88 147 TYR A CA 1
ATOM 1145 C C . TYR A 1 147 ? 2.239 4.270 -10.983 1.00 85.88 147 TYR A C 1
ATOM 1147 O O . TYR A 1 147 ? 1.631 3.405 -11.621 1.00 85.88 147 TYR A O 1
ATOM 1155 N N . LYS A 1 148 ? 2.581 5.444 -11.515 1.00 82.62 148 LYS A N 1
ATOM 1156 C CA . LYS A 1 148 ? 2.367 5.832 -12.913 1.00 82.62 148 LYS A CA 1
ATOM 1157 C C . LYS A 1 148 ? 3.375 5.183 -13.858 1.00 82.62 148 LYS A C 1
ATOM 1159 O O . LYS A 1 148 ? 3.019 4.907 -15.000 1.00 82.62 148 LYS A O 1
ATOM 1164 N N . TYR A 1 149 ? 4.594 4.946 -13.384 1.00 83.44 149 TYR A N 1
ATOM 1165 C CA . TYR A 1 149 ? 5.744 4.517 -14.181 1.00 83.44 149 TYR A CA 1
ATOM 1166 C C . TYR A 1 149 ? 6.350 3.214 -13.642 1.00 83.44 149 TYR A C 1
ATOM 1168 O O . TYR A 1 149 ? 5.810 2.614 -12.708 1.00 83.44 149 TYR A O 1
ATOM 1176 N N . SER A 1 150 ? 7.436 2.743 -14.258 1.00 82.12 150 SER A N 1
ATOM 1177 C CA . SER A 1 150 ? 8.180 1.580 -13.774 1.00 82.12 150 SER A CA 1
ATOM 1178 C C . SER A 1 150 ? 9.129 1.998 -12.660 1.00 82.12 150 SER A C 1
ATOM 1180 O O . SER A 1 150 ? 10.000 2.829 -12.887 1.00 82.12 150 SER A O 1
ATOM 1182 N N . VAL A 1 151 ? 8.962 1.431 -11.471 1.00 85.12 151 VAL A N 1
ATOM 1183 C CA . VAL A 1 151 ? 9.736 1.787 -10.274 1.00 85.12 151 VAL A CA 1
ATOM 1184 C C . VAL A 1 151 ? 10.769 0.716 -9.958 1.00 85.12 151 VAL A C 1
ATOM 1186 O O . VAL A 1 151 ? 10.556 -0.465 -10.247 1.00 85.12 151 VAL A O 1
ATOM 1189 N N . ASN A 1 152 ? 11.874 1.120 -9.338 1.00 80.62 152 ASN A N 1
ATOM 1190 C CA . ASN A 1 152 ? 12.824 0.166 -8.782 1.00 80.62 152 ASN A CA 1
ATOM 1191 C C . ASN A 1 152 ? 12.226 -0.501 -7.536 1.00 80.62 152 ASN A C 1
ATOM 1193 O O . ASN A 1 152 ? 11.621 0.159 -6.691 1.00 80.62 152 ASN A O 1
ATOM 1197 N N . TRP A 1 153 ? 12.404 -1.819 -7.430 1.00 84.44 153 TRP A N 1
ATOM 1198 C CA . TRP A 1 153 ? 11.768 -2.630 -6.389 1.00 84.44 153 TRP A CA 1
ATOM 1199 C C . TRP A 1 153 ? 12.161 -2.213 -4.963 1.00 84.44 153 TRP A C 1
ATOM 1201 O O . TRP A 1 153 ? 11.323 -2.195 -4.063 1.00 84.44 153 TRP A O 1
ATOM 1211 N N . PHE A 1 154 ? 13.437 -1.889 -4.734 1.00 87.69 154 PHE A N 1
ATOM 1212 C CA . PHE A 1 154 ? 13.919 -1.582 -3.387 1.00 87.69 154 PHE A CA 1
ATOM 1213 C C . PHE A 1 154 ? 13.376 -0.232 -2.896 1.00 87.69 154 PHE A C 1
ATOM 1215 O O . PHE A 1 154 ? 12.867 -0.107 -1.785 1.00 87.69 154 PHE A O 1
ATOM 1222 N N . GLU A 1 155 ? 13.421 0.785 -3.746 1.00 90.31 155 GLU A N 1
ATOM 1223 C CA . GLU A 1 155 ? 12.899 2.116 -3.465 1.00 90.31 155 GLU A CA 1
ATOM 1224 C C . GLU A 1 155 ? 11.373 2.086 -3.298 1.00 90.31 155 GLU A C 1
ATOM 1226 O O . GLU A 1 155 ? 10.842 2.722 -2.380 1.00 90.31 155 GLU A O 1
ATOM 1231 N N . SER A 1 156 ? 10.663 1.299 -4.119 1.00 91.06 156 SER A N 1
ATOM 1232 C CA . SER A 1 156 ? 9.215 1.122 -3.982 1.00 91.06 156 SER A CA 1
ATOM 1233 C C . SER A 1 156 ? 8.851 0.454 -2.663 1.00 91.06 156 SER A C 1
ATOM 1235 O O . SER A 1 156 ? 8.014 0.984 -1.930 1.00 91.06 156 SER A O 1
ATOM 1237 N N . VAL A 1 157 ? 9.527 -0.640 -2.291 1.00 93.38 157 VAL A N 1
ATOM 1238 C CA . VAL A 1 157 ? 9.205 -1.354 -1.049 1.00 93.38 157 VAL A CA 1
ATOM 1239 C C . VAL A 1 157 ? 9.494 -0.513 0.192 1.00 93.38 157 VAL A C 1
ATOM 1241 O O . VAL A 1 157 ? 8.737 -0.585 1.159 1.00 93.38 157 VAL A O 1
ATOM 1244 N N . LEU A 1 158 ? 10.522 0.344 0.177 1.00 95.94 158 LEU A N 1
ATOM 1245 C CA . LEU A 1 158 ? 10.780 1.290 1.269 1.00 95.94 158 LEU A CA 1
ATOM 1246 C C . LEU A 1 158 ? 9.615 2.270 1.462 1.00 95.94 158 LEU A C 1
ATOM 1248 O O . LEU A 1 158 ? 9.161 2.477 2.592 1.00 95.94 158 LEU A O 1
ATOM 1252 N N . LEU A 1 159 ? 9.099 2.838 0.372 1.00 97.00 159 LEU A N 1
ATOM 1253 C CA . LEU A 1 159 ? 7.958 3.751 0.417 1.00 97.00 159 LEU A CA 1
ATOM 1254 C C . LEU A 1 159 ? 6.673 3.045 0.865 1.00 97.00 159 LEU A C 1
ATOM 1256 O O . LEU A 1 159 ? 5.954 3.532 1.737 1.00 97.00 159 LEU A O 1
ATOM 1260 N N . GLU A 1 160 ? 6.397 1.867 0.315 1.00 97.00 160 GLU A N 1
ATOM 1261 C CA . GLU A 1 160 ? 5.232 1.050 0.668 1.00 97.00 160 GLU A CA 1
ATOM 1262 C C . GLU A 1 160 ? 5.264 0.636 2.140 1.00 97.00 160 GLU A C 1
ATOM 1264 O O . GLU A 1 160 ? 4.242 0.670 2.827 1.00 97.00 160 GLU A O 1
ATOM 1269 N N . THR A 1 161 ? 6.454 0.322 2.654 1.00 98.00 161 THR A N 1
ATOM 1270 C CA . THR A 1 161 ? 6.693 0.024 4.069 1.00 98.00 161 THR A CA 1
ATOM 1271 C C . THR A 1 161 ? 6.348 1.221 4.952 1.00 98.00 161 THR A C 1
ATOM 1273 O O . THR A 1 161 ? 5.676 1.050 5.974 1.00 98.00 161 THR A O 1
ATOM 1276 N N . ALA A 1 162 ? 6.738 2.438 4.556 1.00 98.25 162 ALA A N 1
ATOM 1277 C CA . ALA A 1 162 ? 6.375 3.660 5.273 1.00 98.25 162 ALA A CA 1
ATOM 1278 C C . ALA A 1 162 ? 4.853 3.892 5.269 1.00 98.25 162 ALA A C 1
ATOM 1280 O O . ALA A 1 162 ? 4.267 4.174 6.317 1.00 98.25 162 ALA A O 1
ATOM 1281 N N . ILE A 1 163 ? 4.191 3.685 4.126 1.00 98.25 163 ILE A N 1
ATOM 1282 C CA . ILE A 1 163 ? 2.728 3.787 4.003 1.00 98.25 163 ILE A CA 1
ATOM 1283 C C . ILE A 1 163 ? 2.042 2.778 4.932 1.00 98.25 163 ILE A C 1
ATOM 1285 O O . ILE A 1 163 ? 1.205 3.162 5.752 1.00 98.25 163 ILE A O 1
ATOM 1289 N N . ILE A 1 164 ? 2.420 1.498 4.865 1.00 98.19 164 ILE A N 1
ATOM 1290 C CA . ILE A 1 164 ? 1.858 0.446 5.724 1.00 98.19 164 ILE A CA 1
ATOM 1291 C C . ILE A 1 164 ? 2.066 0.791 7.198 1.00 98.19 164 ILE A C 1
ATOM 1293 O O . ILE A 1 164 ? 1.135 0.623 7.990 1.00 98.19 164 ILE A O 1
ATOM 1297 N N . LYS A 1 165 ? 3.242 1.309 7.577 1.00 97.56 165 LYS A N 1
ATOM 1298 C CA . LYS A 1 165 ? 3.520 1.740 8.951 1.00 97.56 165 LYS A CA 1
ATOM 1299 C C . LYS A 1 165 ? 2.556 2.830 9.404 1.00 97.56 165 LYS A C 1
ATOM 1301 O O . LYS A 1 165 ? 1.988 2.692 10.492 1.00 97.56 165 LYS A O 1
ATOM 1306 N N . GLU A 1 166 ? 2.374 3.897 8.624 1.00 97.56 166 GLU A N 1
ATOM 1307 C CA . GLU A 1 166 ? 1.547 5.034 9.054 1.00 97.56 166 GLU A CA 1
ATOM 1308 C C . GLU A 1 166 ? 0.078 4.636 9.157 1.00 97.56 166 GLU A C 1
ATOM 1310 O O . GLU A 1 166 ? -0.551 4.842 10.195 1.00 97.56 166 GLU A O 1
ATOM 1315 N N . PHE A 1 167 ? -0.451 3.963 8.134 1.00 97.25 167 PHE A N 1
ATOM 1316 C CA . PHE A 1 167 ? -1.842 3.520 8.149 1.00 97.25 167 PHE A CA 1
ATOM 1317 C C . PHE A 1 167 ? -2.110 2.502 9.258 1.00 97.25 167 PHE A C 1
ATOM 1319 O O . PHE A 1 167 ? -3.105 2.627 9.970 1.00 97.25 167 PHE A O 1
ATOM 1326 N N . SER A 1 168 ? -1.220 1.526 9.462 1.00 95.94 168 SER A N 1
ATOM 1327 C CA . SER A 1 168 ? -1.392 0.539 10.537 1.00 95.94 168 SER A CA 1
ATOM 1328 C C . SER A 1 168 ? -1.358 1.191 11.918 1.00 95.94 168 SER A C 1
ATOM 1330 O O . SER A 1 168 ? -2.182 0.866 12.773 1.00 95.94 168 SER A O 1
ATOM 1332 N N . SER A 1 169 ? -0.449 2.149 12.129 1.00 94.81 169 SER A N 1
ATOM 1333 C CA . SER A 1 169 ? -0.358 2.895 13.390 1.00 94.81 169 SER A CA 1
ATOM 1334 C C . SER A 1 169 ? -1.642 3.678 13.667 1.00 94.81 169 SER A C 1
ATOM 1336 O O . SER A 1 169 ? -2.184 3.606 14.770 1.00 94.81 169 SER A O 1
ATOM 1338 N N . GLU A 1 170 ? -2.175 4.367 12.657 1.00 94.50 170 GLU A N 1
ATOM 1339 C CA . GLU A 1 170 ? -3.398 5.159 12.801 1.00 94.50 170 GLU A CA 1
ATOM 1340 C C . GLU A 1 170 ? -4.653 4.302 12.989 1.00 94.50 170 GLU A C 1
ATOM 1342 O O . GLU A 1 170 ? -5.510 4.620 13.816 1.00 94.50 170 GLU A O 1
ATOM 1347 N N . TYR A 1 171 ? -4.763 3.166 12.299 1.00 93.88 171 TYR A N 1
ATOM 1348 C CA . TYR A 1 171 ? -5.860 2.228 12.535 1.00 93.88 171 TYR A CA 1
ATOM 1349 C C . TYR A 1 171 ? -5.802 1.608 13.938 1.00 93.88 171 TYR A C 1
ATOM 1351 O O . TYR A 1 171 ? -6.846 1.489 14.578 1.00 93.88 171 TYR A O 1
ATOM 1359 N N . ILE A 1 172 ? -4.619 1.281 14.467 1.00 92.12 172 ILE A N 1
ATOM 1360 C CA . ILE A 1 172 ? -4.470 0.815 15.857 1.00 92.12 172 ILE A CA 1
ATOM 1361 C C . ILE A 1 172 ? -4.898 1.921 16.841 1.00 92.12 172 ILE A C 1
ATOM 1363 O O . ILE A 1 172 ? -5.685 1.677 17.766 1.00 92.12 172 ILE A O 1
ATOM 1367 N N . ALA A 1 173 ? -4.433 3.155 16.621 1.00 90.38 173 ALA A N 1
ATOM 1368 C CA . ALA A 1 173 ? -4.689 4.285 17.511 1.00 90.38 173 ALA A CA 1
ATOM 1369 C C . ALA A 1 173 ? -6.165 4.722 17.512 1.00 90.38 173 ALA A C 1
ATOM 1371 O O . ALA A 1 173 ? -6.777 4.860 18.577 1.00 90.38 173 ALA A O 1
ATOM 1372 N N . GLN A 1 174 ? -6.756 4.905 16.328 1.00 88.31 174 GLN A N 1
ATOM 1373 C CA . GLN A 1 174 ? -8.079 5.513 16.157 1.00 88.31 174 GLN A CA 1
ATOM 1374 C C . GLN A 1 174 ? -9.188 4.500 15.837 1.00 88.31 174 GLN A C 1
ATOM 1376 O O . GLN A 1 174 ? -10.370 4.788 16.034 1.00 88.31 174 GLN A O 1
ATOM 1381 N N . GLY A 1 175 ? -8.844 3.313 15.332 1.00 85.88 175 GLY A N 1
ATOM 1382 C CA . GLY A 1 175 ? -9.793 2.279 14.898 1.00 85.88 175 GLY A CA 1
ATOM 1383 C C . GLY A 1 175 ? -10.499 2.569 13.572 1.00 85.88 175 GLY A C 1
ATOM 1384 O O . GLY A 1 175 ? -11.245 1.722 13.086 1.00 85.88 175 GLY A O 1
ATOM 1385 N N . LYS A 1 176 ? -10.319 3.761 12.991 1.00 86.06 176 LYS A N 1
ATOM 1386 C CA . LYS A 1 176 ? -10.950 4.172 11.732 1.00 86.06 176 LYS A CA 1
ATOM 1387 C C . LYS A 1 176 ? -10.237 5.378 11.119 1.00 86.06 176 LYS A C 1
ATOM 1389 O O . LYS A 1 176 ? -9.758 6.243 11.840 1.00 86.06 176 LYS A O 1
ATOM 1394 N N . LEU A 1 177 ? -10.264 5.468 9.791 1.00 89.94 177 LEU A N 1
ATOM 1395 C CA . LEU A 1 177 ? -9.784 6.615 9.014 1.00 89.94 177 LEU A CA 1
ATOM 1396 C C . LEU A 1 177 ? -10.872 7.008 8.015 1.00 89.94 177 LEU A C 1
ATOM 1398 O O . LEU A 1 177 ? -10.954 6.461 6.921 1.00 89.94 177 LEU A O 1
ATOM 1402 N N . ASN A 1 178 ? -11.768 7.908 8.417 1.00 84.75 178 ASN A N 1
ATOM 1403 C CA . ASN A 1 178 ? -13.011 8.141 7.670 1.00 84.75 178 ASN A CA 1
ATOM 1404 C C . ASN A 1 178 ? -13.008 9.433 6.850 1.00 84.75 178 ASN A C 1
ATOM 1406 O O . ASN A 1 178 ? -13.801 9.553 5.918 1.00 84.75 178 ASN A O 1
ATOM 1410 N N . SER A 1 179 ? -12.144 10.394 7.184 1.00 91.94 179 SER A N 1
ATOM 1411 C CA . SER A 1 179 ? -12.082 11.679 6.489 1.00 91.94 179 SER A CA 1
ATOM 1412 C C . SER A 1 179 ? -10.992 11.684 5.419 1.00 91.94 179 SER A C 1
ATOM 1414 O O . SER A 1 179 ? -9.941 11.061 5.591 1.00 91.94 179 SER A O 1
ATOM 1416 N N . LYS A 1 180 ? -11.224 12.433 4.335 1.00 93.06 180 LYS A N 1
ATOM 1417 C CA . LYS A 1 180 ? -10.231 12.645 3.274 1.00 93.06 180 LYS A CA 1
ATOM 1418 C C . LYS A 1 180 ? -8.942 13.241 3.847 1.00 93.06 180 LYS A C 1
ATOM 1420 O O . LYS A 1 180 ? -7.863 12.737 3.562 1.00 93.06 180 LYS A O 1
ATOM 1425 N N . ASN A 1 181 ? -9.070 14.235 4.726 1.00 94.19 181 ASN A N 1
ATOM 1426 C CA . ASN A 1 181 ? -7.933 14.914 5.349 1.00 94.19 181 ASN A CA 1
ATOM 1427 C C . ASN A 1 181 ? -7.097 13.967 6.217 1.00 94.19 181 ASN A C 1
ATOM 1429 O O . ASN A 1 181 ? -5.876 13.998 6.137 1.00 94.19 181 ASN A O 1
ATOM 1433 N N . SER A 1 182 ? -7.732 13.092 7.005 1.00 94.75 182 SER A N 1
ATOM 1434 C CA . SER A 1 182 ? -7.015 12.106 7.830 1.00 94.75 182 SER A CA 1
ATOM 1435 C C . SER A 1 182 ? -6.214 11.129 6.967 1.00 94.75 182 SER A C 1
ATOM 1437 O O . SER A 1 182 ? -5.079 10.805 7.298 1.00 94.75 182 SER A O 1
ATOM 1439 N N . ILE A 1 183 ? -6.789 10.685 5.846 1.00 95.62 183 ILE A N 1
ATOM 1440 C CA . ILE A 1 183 ? -6.125 9.770 4.910 1.00 95.62 183 ILE A CA 1
ATOM 1441 C C . ILE A 1 183 ? -4.958 10.471 4.198 1.00 95.62 183 ILE A C 1
ATOM 1443 O O . ILE A 1 183 ? -3.863 9.917 4.134 1.00 95.62 183 ILE A O 1
ATOM 1447 N N . ILE A 1 184 ? -5.154 11.706 3.721 1.00 96.12 184 ILE A N 1
ATOM 1448 C CA . ILE A 1 184 ? -4.074 12.512 3.127 1.00 96.12 184 ILE A CA 1
ATOM 1449 C C . ILE A 1 184 ? -2.961 12.752 4.147 1.00 96.12 184 ILE A C 1
ATOM 1451 O O . ILE A 1 184 ? -1.792 12.641 3.794 1.00 96.12 184 ILE A O 1
ATOM 1455 N N . GLN A 1 185 ? -3.294 13.021 5.411 1.00 96.31 185 GLN A N 1
ATOM 1456 C CA . GLN A 1 185 ? -2.290 13.212 6.455 1.00 96.31 185 GLN A CA 1
ATOM 1457 C C . GLN A 1 185 ? -1.450 11.948 6.690 1.00 96.31 185 GLN A C 1
ATOM 1459 O O . GLN A 1 185 ? -0.243 12.065 6.871 1.00 96.31 185 GLN A O 1
ATOM 1464 N N . CYS A 1 186 ? -2.047 10.751 6.625 1.00 97.31 186 CYS A N 1
ATOM 1465 C CA . CYS A 1 186 ? -1.296 9.491 6.704 1.00 97.31 186 CYS A CA 1
ATOM 1466 C C . CYS A 1 186 ? -0.290 9.366 5.552 1.00 97.31 186 CYS A C 1
ATOM 1468 O O . CYS A 1 186 ? 0.874 9.049 5.785 1.00 97.31 186 CYS A O 1
ATOM 1470 N N . PHE A 1 187 ? -0.712 9.675 4.321 1.00 97.56 187 PHE A N 1
ATOM 1471 C CA . PHE A 1 187 ? 0.197 9.695 3.174 1.00 97.56 187 PHE A CA 1
ATOM 1472 C C . PHE A 1 187 ? 1.298 10.746 3.323 1.00 97.56 187 PHE A C 1
ATOM 1474 O O . PHE A 1 187 ? 2.458 10.439 3.063 1.00 97.56 187 PHE A O 1
ATOM 1481 N N . LYS A 1 188 ? 0.966 11.962 3.781 1.00 96.75 188 LYS A N 1
ATOM 1482 C CA . LYS A 1 188 ? 1.962 13.010 4.045 1.00 96.75 188 LYS A CA 1
ATOM 1483 C C . LYS A 1 188 ? 3.001 12.526 5.049 1.00 96.75 188 LYS A C 1
ATOM 1485 O O . LYS A 1 188 ? 4.185 12.639 4.767 1.00 96.75 188 LYS A O 1
ATOM 1490 N N . ASN A 1 189 ? 2.565 11.931 6.161 1.00 97.31 189 ASN A N 1
ATOM 1491 C CA . ASN A 1 189 ? 3.460 11.383 7.179 1.00 97.31 189 ASN A CA 1
ATOM 1492 C C . ASN A 1 189 ? 4.382 10.296 6.607 1.00 97.31 189 ASN A C 1
ATOM 1494 O O . ASN A 1 189 ? 5.571 10.299 6.909 1.00 97.31 189 ASN A O 1
ATOM 1498 N N . ALA A 1 190 ? 3.858 9.414 5.749 1.00 97.44 190 ALA A N 1
ATOM 1499 C CA . ALA A 1 190 ? 4.645 8.355 5.120 1.00 97.44 190 ALA A CA 1
ATOM 1500 C C . ALA A 1 190 ? 5.703 8.914 4.155 1.00 97.44 190 ALA A C 1
ATOM 1502 O O . ALA A 1 190 ? 6.801 8.372 4.062 1.00 97.44 190 ALA A O 1
ATOM 1503 N N . LEU A 1 191 ? 5.389 10.016 3.470 1.00 96.69 191 LEU A N 1
ATOM 1504 C CA . LEU A 1 191 ? 6.285 10.679 2.521 1.00 96.69 191 LEU A CA 1
ATOM 1505 C C . LEU A 1 191 ? 7.327 11.593 3.183 1.00 96.69 191 LEU A C 1
ATOM 1507 O O . LEU A 1 191 ? 8.273 11.987 2.511 1.00 96.69 191 LEU A O 1
ATOM 1511 N N . LEU A 1 192 ? 7.212 11.912 4.481 1.00 95.38 192 LEU A N 1
ATOM 1512 C CA . LEU A 1 192 ? 8.114 12.856 5.167 1.00 95.38 192 LEU A CA 1
ATOM 1513 C C . LEU A 1 192 ? 9.599 12.478 5.085 1.00 95.38 192 LEU A C 1
ATOM 1515 O O . LEU A 1 192 ? 10.454 13.356 5.169 1.00 95.38 192 LEU A O 1
ATOM 1519 N N . SER A 1 193 ? 9.912 11.186 4.981 1.00 92.38 193 SER A N 1
ATOM 1520 C CA . SER A 1 193 ? 11.292 10.686 4.932 1.00 92.38 193 SER A CA 1
ATOM 1521 C C . SER A 1 193 ? 11.873 10.595 3.520 1.00 92.38 193 SER A C 1
ATOM 1523 O O . SER A 1 193 ? 13.016 10.167 3.378 1.00 92.38 193 SER A O 1
ATOM 1525 N N . PHE A 1 194 ? 11.111 10.975 2.494 1.00 95.06 194 PHE A N 1
ATOM 1526 C CA . PHE A 1 194 ? 11.505 10.840 1.097 1.00 95.06 194 PHE A CA 1
ATOM 1527 C C . PHE A 1 194 ? 11.685 12.211 0.447 1.00 95.06 194 PHE A C 1
ATOM 1529 O O . PHE A 1 194 ? 10.902 13.134 0.678 1.00 95.06 194 PHE A O 1
ATOM 1536 N N . ASP A 1 195 ? 12.712 12.333 -0.392 1.00 95.31 195 ASP A N 1
ATOM 1537 C CA . ASP A 1 195 ? 12.861 13.485 -1.274 1.00 95.31 195 ASP A CA 1
ATOM 1538 C C . ASP A 1 195 ? 11.940 13.299 -2.483 1.00 95.31 195 ASP A C 1
ATOM 1540 O O . ASP A 1 195 ? 12.076 12.348 -3.246 1.00 95.31 195 ASP A O 1
ATOM 1544 N N . LEU A 1 196 ? 10.972 14.198 -2.647 1.00 95.56 196 LEU A N 1
ATOM 1545 C CA . LEU A 1 196 ? 9.991 14.122 -3.727 1.00 95.56 196 LEU A CA 1
ATOM 1546 C C . LEU A 1 196 ? 10.611 14.360 -5.114 1.00 95.56 196 LEU A C 1
ATOM 1548 O O . LEU A 1 196 ? 10.035 13.917 -6.107 1.00 95.56 196 LEU A O 1
ATOM 1552 N N . GLU A 1 197 ? 11.778 15.002 -5.177 1.00 96.06 197 GLU A N 1
ATOM 1553 C CA . GLU A 1 197 ? 12.498 15.290 -6.422 1.00 96.06 197 GLU A CA 1
ATOM 1554 C C . GLU A 1 197 ? 13.538 14.213 -6.771 1.00 96.06 197 GLU A C 1
ATOM 1556 O O . GLU A 1 197 ? 14.188 14.304 -7.812 1.00 96.06 197 GLU A O 1
ATOM 1561 N N . MET A 1 198 ? 13.701 13.178 -5.935 1.00 94.62 198 MET A N 1
ATOM 1562 C CA . MET A 1 198 ? 14.640 12.094 -6.226 1.00 94.62 198 MET A CA 1
ATOM 1563 C C . MET A 1 198 ? 14.202 11.297 -7.453 1.00 94.62 198 MET A C 1
ATOM 1565 O O . MET A 1 198 ? 13.010 11.036 -7.636 1.00 94.62 198 MET A O 1
ATOM 1569 N N . GLU A 1 199 ? 15.171 10.836 -8.242 1.00 94.00 199 GLU A N 1
ATOM 1570 C CA . GLU A 1 199 ? 14.928 9.846 -9.290 1.00 94.00 199 GLU A CA 1
ATOM 1571 C C . GLU A 1 199 ? 14.373 8.562 -8.667 1.00 94.00 199 GLU A C 1
ATOM 1573 O O . GLU A 1 199 ? 14.945 8.016 -7.721 1.00 94.00 199 GLU A O 1
ATOM 1578 N N . PHE A 1 200 ? 13.231 8.101 -9.171 1.00 91.06 200 PHE A N 1
ATOM 1579 C CA . PHE A 1 200 ? 12.482 7.012 -8.541 1.00 91.06 200 PHE A CA 1
ATOM 1580 C C . PHE A 1 200 ? 11.949 5.987 -9.543 1.00 91.06 200 PHE A C 1
ATOM 1582 O O . PHE A 1 200 ? 11.797 4.806 -9.220 1.00 91.06 200 PHE A O 1
ATOM 1589 N N . ALA A 1 201 ? 11.648 6.431 -10.762 1.00 88.75 201 ALA A N 1
ATOM 1590 C CA . ALA A 1 201 ? 11.045 5.599 -11.787 1.00 88.75 201 ALA A CA 1
ATOM 1591 C C . ALA A 1 201 ? 11.582 5.931 -13.178 1.00 88.75 201 ALA A C 1
ATOM 1593 O O . ALA A 1 201 ? 12.200 6.972 -13.389 1.00 88.75 201 ALA A O 1
ATOM 1594 N N . VAL A 1 202 ? 11.271 5.062 -14.135 1.00 85.25 202 VAL A N 1
ATOM 1595 C CA . VAL A 1 202 ? 11.492 5.284 -15.565 1.00 85.25 202 VAL A CA 1
ATOM 1596 C C . VAL A 1 202 ? 10.181 5.144 -16.328 1.00 85.25 202 VAL A C 1
ATOM 1598 O O . VAL A 1 202 ? 9.353 4.271 -16.030 1.00 85.25 202 VAL A O 1
ATOM 1601 N N . ASP A 1 203 ? 9.962 6.027 -17.298 1.00 83.56 203 ASP A N 1
ATOM 1602 C CA . ASP A 1 203 ? 8.815 5.932 -18.197 1.00 83.56 203 ASP A CA 1
ATOM 1603 C C . ASP A 1 203 ? 9.070 4.978 -19.382 1.00 83.56 203 ASP A C 1
ATOM 1605 O O . ASP A 1 203 ? 10.082 4.283 -19.457 1.00 83.56 203 ASP A O 1
ATOM 1609 N N . ASN A 1 204 ? 8.120 4.918 -20.320 1.00 78.75 204 ASN A N 1
ATOM 1610 C CA . ASN A 1 204 ? 8.215 4.043 -21.494 1.00 78.75 204 ASN A CA 1
ATOM 1611 C C . ASN A 1 204 ? 9.321 4.446 -22.486 1.00 78.75 204 ASN A C 1
ATOM 1613 O O . ASN A 1 204 ? 9.634 3.659 -23.377 1.00 78.75 204 ASN A O 1
ATOM 1617 N N . ASN A 1 205 ? 9.858 5.661 -22.368 1.00 83.25 205 ASN A N 1
ATOM 1618 C CA . ASN A 1 205 ? 10.962 6.170 -23.176 1.00 83.25 205 ASN A CA 1
ATOM 1619 C C . ASN A 1 205 ? 12.306 6.041 -22.437 1.00 83.25 205 ASN A C 1
ATOM 1621 O O . ASN A 1 205 ? 13.289 6.621 -22.888 1.00 83.25 205 ASN A O 1
ATOM 1625 N N . GLU A 1 206 ? 12.339 5.312 -21.314 1.00 82.81 206 GLU A N 1
ATOM 1626 C CA . GLU A 1 206 ? 13.499 5.187 -20.422 1.00 82.81 206 GLU A CA 1
ATOM 1627 C C . GLU A 1 206 ? 13.942 6.524 -19.801 1.00 82.81 206 GLU A C 1
ATOM 1629 O O . GLU A 1 206 ? 15.063 6.655 -19.310 1.00 82.81 206 GLU A O 1
ATOM 1634 N N . GLU A 1 207 ? 13.058 7.527 -19.774 1.00 88.50 207 GLU A N 1
ATOM 1635 C CA . GLU A 1 207 ? 13.348 8.789 -19.102 1.00 88.50 207 GLU A CA 1
ATOM 1636 C C . GLU A 1 207 ? 13.123 8.656 -17.597 1.00 88.50 207 GLU A C 1
ATOM 1638 O O . GLU A 1 207 ? 12.063 8.202 -17.152 1.00 88.50 207 GLU A O 1
ATOM 1643 N N . SER A 1 208 ? 14.104 9.123 -16.824 1.00 91.94 208 SER A N 1
ATOM 1644 C CA . SER A 1 208 ? 14.025 9.247 -15.369 1.00 91.94 208 SER A CA 1
ATOM 1645 C C . SER A 1 208 ? 12.858 10.150 -14.957 1.00 91.94 208 SER A C 1
ATOM 1647 O O . SER A 1 208 ? 12.628 11.204 -15.559 1.00 91.94 208 SER A O 1
ATOM 1649 N N . LYS A 1 209 ? 12.104 9.717 -13.944 1.00 93.44 209 LYS A N 1
ATOM 1650 C CA . LYS A 1 209 ? 10.969 10.429 -13.344 1.00 93.44 209 LYS A CA 1
ATOM 1651 C C . LYS A 1 209 ? 11.153 10.513 -11.839 1.00 93.44 209 LYS A C 1
ATOM 1653 O O . LYS A 1 209 ? 11.628 9.562 -11.201 1.00 93.44 209 LYS A O 1
ATOM 1658 N N . THR A 1 210 ? 10.733 11.636 -11.267 1.00 95.75 210 THR A N 1
ATOM 1659 C CA . THR A 1 210 ? 10.866 11.854 -9.827 1.00 95.75 210 THR A CA 1
ATOM 1660 C C . THR A 1 210 ? 9.842 11.045 -9.035 1.00 95.75 210 THR A C 1
ATOM 1662 O O . THR A 1 210 ? 8.840 10.559 -9.578 1.00 95.75 210 THR A O 1
ATOM 1665 N N . LEU A 1 211 ? 10.050 10.915 -7.724 1.00 95.19 211 LEU A N 1
ATOM 1666 C CA . LEU A 1 211 ? 9.061 10.318 -6.828 1.00 95.19 211 LEU A CA 1
ATOM 1667 C C . LEU A 1 211 ? 7.700 11.033 -6.929 1.00 95.19 211 LEU A C 1
ATOM 1669 O O . LEU A 1 211 ? 6.668 10.367 -7.048 1.00 95.19 211 LEU A O 1
ATOM 1673 N N . ALA A 1 212 ? 7.690 12.371 -6.949 1.00 95.44 212 ALA A N 1
ATOM 1674 C CA . ALA A 1 212 ? 6.471 13.171 -7.085 1.00 95.44 212 ALA A CA 1
ATOM 1675 C C . ALA A 1 212 ? 5.690 12.848 -8.366 1.00 95.44 212 ALA A C 1
ATOM 1677 O O . ALA A 1 212 ? 4.465 12.733 -8.338 1.00 95.44 212 ALA A O 1
ATOM 1678 N N . GLU A 1 213 ? 6.389 12.672 -9.488 1.00 92.69 213 GLU A N 1
ATOM 1679 C CA . GLU A 1 213 ? 5.769 12.335 -10.773 1.00 92.69 213 GLU A CA 1
ATOM 1680 C C . GLU A 1 213 ? 5.274 10.883 -10.840 1.00 92.69 213 GLU A C 1
ATOM 1682 O O . GLU A 1 213 ? 4.411 10.548 -11.662 1.00 92.69 213 GLU A O 1
ATOM 1687 N N . SER A 1 214 ? 5.847 10.017 -10.004 1.00 91.25 214 SER A N 1
ATOM 1688 C CA . SER A 1 214 ? 5.669 8.570 -10.072 1.00 91.25 214 SER A CA 1
ATOM 1689 C C . SER A 1 214 ? 4.493 8.062 -9.254 1.00 91.25 214 SER A C 1
ATOM 1691 O O . SER A 1 214 ? 3.871 7.079 -9.656 1.00 91.25 214 SER A O 1
ATOM 1693 N N . ILE A 1 215 ? 4.166 8.695 -8.128 1.00 92.44 215 ILE A N 1
ATOM 1694 C CA . ILE A 1 215 ? 3.104 8.216 -7.236 1.00 92.44 215 ILE A CA 1
ATOM 1695 C C . ILE A 1 215 ? 1.711 8.638 -7.698 1.00 92.44 215 ILE A C 1
ATOM 1697 O O . ILE A 1 215 ? 1.513 9.690 -8.306 1.00 92.44 215 ILE A O 1
ATOM 1701 N N . ARG A 1 216 ? 0.712 7.823 -7.362 1.00 89.56 216 ARG A N 1
ATOM 1702 C CA . ARG A 1 216 ? -0.703 8.166 -7.492 1.00 89.56 216 ARG A CA 1
ATOM 1703 C C . ARG A 1 216 ? -1.490 7.684 -6.286 1.00 89.56 216 ARG A C 1
ATOM 1705 O O . ARG A 1 216 ? -1.351 6.538 -5.856 1.00 89.56 216 ARG A O 1
ATOM 1712 N N . CYS A 1 217 ? -2.350 8.564 -5.787 1.00 90.69 217 CYS A N 1
ATOM 1713 C CA . CYS A 1 217 ? -3.139 8.341 -4.586 1.00 90.69 217 CYS A CA 1
ATOM 1714 C C . CYS A 1 217 ? -4.611 8.649 -4.852 1.00 90.69 217 CYS A C 1
ATOM 1716 O O . CYS A 1 217 ? -4.955 9.753 -5.275 1.00 90.69 217 CYS A O 1
ATOM 1718 N N . TRP A 1 218 ? -5.489 7.707 -4.518 1.00 89.69 218 TRP A N 1
ATOM 1719 C CA . TRP A 1 218 ? -6.935 7.914 -4.531 1.00 89.69 218 TRP A CA 1
ATOM 1720 C C . TRP A 1 218 ? -7.507 7.748 -3.138 1.00 89.69 218 TRP A C 1
ATOM 1722 O O . TRP A 1 218 ? -7.082 6.877 -2.380 1.00 89.69 218 TRP A O 1
ATOM 1732 N N . VAL A 1 219 ? -8.505 8.562 -2.811 1.00 90.62 219 VAL A N 1
ATOM 1733 C CA . VAL A 1 219 ? -9.168 8.542 -1.508 1.00 90.62 219 VAL A CA 1
ATOM 1734 C C . VAL A 1 219 ? -10.673 8.518 -1.693 1.00 90.62 219 VAL A C 1
ATOM 1736 O O . VAL A 1 219 ? -11.236 9.319 -2.433 1.00 90.62 219 VAL A O 1
ATOM 1739 N N . ARG A 1 220 ? -11.339 7.620 -0.970 1.00 88.12 220 ARG A N 1
ATOM 1740 C CA . ARG A 1 220 ? -12.794 7.545 -0.860 1.00 88.12 220 ARG A CA 1
ATOM 1741 C C . ARG A 1 220 ? -13.181 7.716 0.610 1.00 88.12 220 ARG A C 1
ATOM 1743 O O . ARG A 1 220 ? -13.184 6.731 1.354 1.00 88.12 220 ARG A O 1
ATOM 1750 N N . PRO A 1 221 ? -13.484 8.943 1.062 1.00 85.62 221 PRO A N 1
ATOM 1751 C CA . PRO A 1 221 ? -13.891 9.162 2.442 1.00 85.62 221 PRO A CA 1
ATOM 1752 C C . PRO A 1 221 ? -15.229 8.468 2.731 1.00 85.62 221 PRO A C 1
ATOM 1754 O O . PRO A 1 221 ? -15.996 8.132 1.824 1.00 85.62 221 PRO A O 1
ATOM 1757 N N . GLN A 1 222 ? -15.522 8.246 4.012 1.00 83.00 222 GLN A N 1
ATOM 1758 C CA . GLN A 1 222 ? -16.773 7.614 4.421 1.00 83.00 222 GLN A CA 1
ATOM 1759 C C . GLN A 1 222 ? -17.975 8.406 3.883 1.00 83.00 222 GLN A C 1
ATOM 1761 O O . GLN A 1 222 ? -18.027 9.627 4.004 1.00 83.00 222 GLN A O 1
ATOM 1766 N N . GLY A 1 223 ? -18.945 7.697 3.302 1.00 78.25 223 GLY A N 1
ATOM 1767 C CA . GLY A 1 223 ? -20.141 8.296 2.704 1.00 78.25 223 GLY A CA 1
ATOM 1768 C C . GLY A 1 223 ? -19.980 8.714 1.240 1.00 78.25 223 GLY A C 1
ATOM 1769 O O . GLY A 1 223 ? -20.974 9.053 0.611 1.00 78.25 223 GLY A O 1
ATOM 1770 N N . SER A 1 224 ? -18.769 8.652 0.674 1.00 78.81 224 SER A N 1
ATOM 1771 C CA . SER A 1 224 ? -18.561 8.847 -0.766 1.00 78.81 224 SER A CA 1
ATOM 1772 C C . SER A 1 224 ? -18.708 7.540 -1.534 1.00 78.81 224 SER A C 1
ATOM 1774 O O . SER A 1 224 ? -18.169 6.509 -1.130 1.00 78.81 224 SER A O 1
ATOM 1776 N N . SER A 1 225 ? -19.403 7.599 -2.668 1.00 71.12 225 SER A N 1
ATOM 1777 C CA . SER A 1 225 ? -19.584 6.454 -3.570 1.00 71.12 225 SER A CA 1
ATOM 1778 C C . SER A 1 225 ? -18.383 6.233 -4.493 1.00 71.12 225 SER A C 1
ATOM 1780 O O . SER A 1 225 ? -18.164 5.117 -4.947 1.00 71.12 225 SER A O 1
ATOM 1782 N N . PHE A 1 226 ? -17.587 7.278 -4.740 1.00 73.06 226 PHE A N 1
ATOM 1783 C CA . PHE A 1 226 ? -16.458 7.249 -5.669 1.00 73.06 226 PHE A CA 1
ATOM 1784 C C . PHE A 1 226 ? -15.179 7.726 -4.987 1.00 73.06 226 PHE A C 1
ATOM 1786 O O . PHE A 1 226 ? -15.210 8.635 -4.152 1.00 73.06 226 PHE A O 1
ATOM 1793 N N . ALA A 1 227 ? -14.057 7.100 -5.338 1.00 80.94 227 ALA A N 1
ATOM 1794 C CA . ALA A 1 227 ? -12.747 7.602 -4.959 1.00 80.94 227 ALA A CA 1
ATOM 1795 C C . ALA A 1 227 ? -12.390 8.825 -5.815 1.00 80.94 227 ALA A C 1
ATOM 1797 O O . ALA A 1 227 ? -12.764 8.907 -6.983 1.00 80.94 227 ALA A O 1
ATOM 1798 N N . VAL A 1 228 ? -11.649 9.763 -5.237 1.00 85.44 228 VAL A N 1
ATOM 1799 C CA . VAL A 1 228 ? -11.101 10.925 -5.942 1.00 85.44 228 VAL A CA 1
ATOM 1800 C C . VAL A 1 228 ? -9.585 10.827 -5.971 1.00 85.44 228 VAL A C 1
ATOM 1802 O O . VAL A 1 228 ? -8.981 10.394 -4.990 1.00 85.44 228 VAL A O 1
ATOM 1805 N N . ASP A 1 229 ? -8.973 11.216 -7.087 1.00 86.75 229 ASP A N 1
ATOM 1806 C CA . ASP A 1 229 ? -7.522 11.381 -7.151 1.00 86.75 229 ASP A CA 1
ATOM 1807 C C . ASP A 1 229 ? -7.124 12.579 -6.279 1.00 86.75 229 ASP A C 1
ATOM 1809 O O . ASP A 1 229 ? -7.663 13.677 -6.431 1.00 86.75 229 ASP A O 1
ATOM 1813 N N . VAL A 1 230 ? -6.224 12.351 -5.3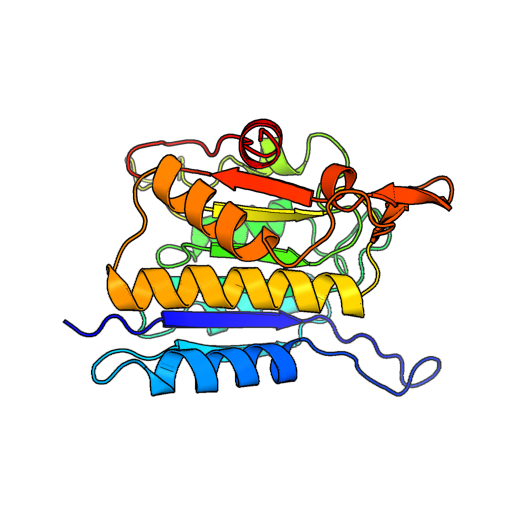26 1.00 92.25 230 VAL A N 1
ATOM 1814 C CA . VAL A 1 230 ? -5.731 13.373 -4.392 1.00 92.25 230 VAL A CA 1
ATOM 1815 C C . VAL A 1 230 ? -4.241 13.642 -4.568 1.00 92.25 230 VAL A C 1
ATOM 1817 O O . VAL A 1 230 ? -3.649 14.308 -3.725 1.00 92.25 230 VAL A O 1
ATOM 1820 N N . THR A 1 231 ? -3.618 13.131 -5.631 1.00 90.56 231 THR A N 1
ATOM 1821 C CA . THR A 1 231 ? -2.162 13.188 -5.825 1.00 90.56 231 THR A CA 1
ATOM 1822 C C . THR A 1 231 ? -1.650 14.628 -5.804 1.00 90.56 231 THR A C 1
ATOM 1824 O O . THR A 1 231 ? -0.732 14.944 -5.055 1.00 90.56 231 THR A O 1
ATOM 1827 N N . GLU A 1 232 ? -2.296 15.542 -6.530 1.00 91.94 232 GLU A N 1
ATOM 1828 C CA . GLU A 1 232 ? -1.907 16.959 -6.512 1.00 91.94 232 GLU A CA 1
ATOM 1829 C C . GLU A 1 232 ? -2.080 17.603 -5.131 1.00 91.94 232 GLU A C 1
ATOM 1831 O O . GLU A 1 232 ? -1.272 18.426 -4.719 1.00 91.94 232 GLU A O 1
ATOM 1836 N N . GLU A 1 233 ? -3.135 17.247 -4.396 1.00 94.38 233 GLU A N 1
ATOM 1837 C CA . GLU A 1 233 ? -3.386 17.769 -3.047 1.00 94.38 233 GLU A CA 1
ATOM 1838 C C . GLU A 1 233 ? -2.382 17.232 -2.024 1.00 94.38 233 GLU A C 1
ATOM 1840 O O . GLU A 1 233 ? -1.966 17.955 -1.117 1.00 94.38 233 GLU A O 1
ATOM 1845 N N . LEU A 1 234 ? -1.961 15.980 -2.193 1.00 92.56 234 LEU A N 1
ATOM 1846 C CA . LEU A 1 234 ? -0.930 15.342 -1.389 1.00 92.56 234 LEU A CA 1
ATOM 1847 C C . LEU A 1 234 ? 0.423 16.042 -1.560 1.00 92.56 234 LEU A C 1
ATOM 1849 O O . LEU A 1 234 ? 1.115 16.263 -0.568 1.00 92.56 234 LEU A O 1
ATOM 1853 N N . LEU A 1 235 ? 0.759 16.419 -2.796 1.00 92.25 235 LEU A N 1
ATOM 1854 C CA . LEU A 1 235 ? 2.031 17.045 -3.164 1.00 92.25 235 LEU A CA 1
ATOM 1855 C C . LEU A 1 235 ? 2.063 18.568 -2.931 1.00 92.25 235 LEU A C 1
ATOM 1857 O O . LEU A 1 235 ? 3.125 19.184 -3.029 1.00 92.25 235 LEU A O 1
ATOM 1861 N N . LYS A 1 236 ? 0.928 19.195 -2.587 1.00 85.38 236 LYS A N 1
ATOM 1862 C CA . LYS A 1 236 ? 0.890 20.609 -2.178 1.00 85.38 236 LYS A CA 1
ATOM 1863 C C . LYS A 1 236 ? 1.546 20.787 -0.804 1.00 85.38 236 LYS A C 1
ATOM 1865 O O . LYS A 1 236 ? 1.099 20.192 0.187 1.00 85.38 236 LYS A O 1
ATOM 1870 N N . LYS A 1 237 ? 2.588 21.625 -0.788 1.00 59.09 237 LYS A N 1
ATOM 1871 C CA . LYS A 1 237 ? 3.280 22.115 0.413 1.00 59.09 237 LYS A CA 1
ATOM 1872 C C . LYS A 1 237 ? 2.349 22.956 1.280 1.00 59.09 237 LYS A C 1
ATOM 1874 O O . LYS A 1 237 ? 1.626 23.802 0.708 1.00 59.09 237 LYS A O 1
#

Radius of gyration: 16.74 Å; chains: 1; bounding box: 46×43×47 Å

Secondary structure (DSSP, 8-state):
----EEEEEEE----BTTTB-----SHHHHHHHHHHHHHT-SS--EEEEEEE--SHHHHHHHHHHHT--S-SEEEEEEE--B-SS-BTTB-HHHHHHHHHHH-SSEEEEEEESTTTTSSSHHHHHT-TT--TTSTT---S-SEEEEESSEE-HHHHHHHHHHHHHHHHHHHHHHS---SHHHHHHHHHHHHTTS-TTSEEEE-TT--EEEHHHHEEEEE--TT-SS-EE-HHHHH--

Organism: NCBI:txid512643